Protein AF-A0A7K4C7D9-F1 (afdb_monomer_lite)

Radius of gyration: 33.06 Å; chains: 1; bounding box: 90×45×101 Å

pLDDT: mean 80.86, std 20.03, range [36.97, 98.56]

Sequence (197 aa):
MKTKKEDLNKNLDINSEKRKEKTKENKEENTEEKTEEKSISKNKLKFKEKSKIGKSNRAKGQKFEAQVRKNLEDLGWIVDKWTNTVDYEKNKLVPAKRKYNPFLKVLSIGTGFPDFICFRKKSLDNYEIIGLEVKANGYLDPIERGMCFWLLENKIFSRILIARKNKKDSNSNSKQNSFNSNLKIEYIDFLEKYKKE

Structure (mmCIF, N/CA/C/O backbone):
data_AF-A0A7K4C7D9-F1
#
_entry.id   AF-A0A7K4C7D9-F1
#
loop_
_atom_site.group_PDB
_atom_site.id
_atom_site.type_symbol
_atom_site.label_atom_id
_atom_site.label_alt_id
_atom_site.label_comp_id
_atom_site.label_asym_id
_atom_site.label_entity_id
_atom_site.label_seq_id
_atom_site.pdbx_PDB_ins_code
_atom_site.Cartn_x
_atom_site.Cartn_y
_atom_site.Cartn_z
_atom_site.occupancy
_atom_site.B_iso_or_equiv
_atom_site.auth_seq_id
_atom_site.auth_comp_id
_atom_site.auth_asym_id
_atom_site.auth_atom_id
_atom_site.pdbx_PDB_model_num
ATOM 1 N N . MET A 1 1 ? 69.720 13.748 -78.037 1.00 47.28 1 MET A N 1
ATOM 2 C CA . MET A 1 1 ? 69.627 12.607 -77.098 1.00 47.28 1 MET A CA 1
ATOM 3 C C . MET A 1 1 ? 69.386 13.143 -75.689 1.00 47.28 1 MET A C 1
ATOM 5 O O . MET A 1 1 ? 70.338 13.402 -74.969 1.00 47.28 1 MET A O 1
ATOM 9 N N . LYS A 1 2 ? 68.121 13.403 -75.333 1.00 47.41 2 LYS A N 1
ATOM 10 C CA . LYS A 1 2 ? 67.710 13.784 -73.972 1.00 47.41 2 LYS A CA 1
ATOM 11 C C . LYS A 1 2 ? 67.267 12.522 -73.230 1.00 47.41 2 LYS A C 1
ATOM 13 O O . LYS A 1 2 ? 66.711 11.602 -73.818 1.00 47.41 2 LYS A O 1
ATOM 18 N N . THR A 1 3 ? 67.687 12.450 -71.983 1.00 46.03 3 THR A N 1
ATOM 19 C CA . THR A 1 3 ? 67.958 11.254 -71.190 1.00 46.03 3 THR A CA 1
ATOM 20 C C . THR A 1 3 ? 66.711 10.599 -70.595 1.00 46.03 3 THR A C 1
ATOM 22 O O . THR A 1 3 ? 65.952 11.255 -69.893 1.00 46.03 3 THR A O 1
ATOM 25 N N . LYS A 1 4 ? 66.613 9.265 -70.729 1.00 53.44 4 LYS A N 1
ATOM 26 C CA . LYS A 1 4 ? 65.698 8.319 -70.041 1.00 53.44 4 LYS A CA 1
ATOM 27 C C . LYS A 1 4 ? 65.739 8.353 -68.488 1.00 53.44 4 LYS A C 1
ATOM 29 O O . LYS A 1 4 ? 65.271 7.424 -67.841 1.00 53.44 4 LYS A O 1
ATOM 34 N N . LYS A 1 5 ? 66.346 9.374 -67.873 1.00 52.78 5 LYS A N 1
ATOM 35 C CA . LYS A 1 5 ? 66.499 9.516 -66.414 1.00 52.78 5 LYS A CA 1
ATOM 36 C C . LYS A 1 5 ? 65.376 10.328 -65.756 1.00 52.78 5 LYS A C 1
ATOM 38 O O . LYS A 1 5 ? 65.174 10.172 -64.559 1.00 52.78 5 LYS A O 1
ATOM 43 N N . GLU A 1 6 ? 64.634 11.144 -66.504 1.00 50.97 6 GLU A N 1
ATOM 44 C CA . GLU A 1 6 ? 63.550 11.966 -65.931 1.00 50.97 6 GLU A CA 1
ATOM 45 C C . GLU A 1 6 ? 62.249 11.171 -65.706 1.00 50.97 6 GLU A C 1
ATOM 47 O O . GLU A 1 6 ? 61.522 11.443 -64.752 1.00 50.97 6 GLU A O 1
ATOM 52 N N . ASP A 1 7 ? 62.006 10.114 -66.487 1.00 50.50 7 ASP A N 1
ATOM 53 C CA . ASP A 1 7 ? 60.783 9.301 -66.380 1.00 50.50 7 ASP A CA 1
ATOM 54 C C . ASP A 1 7 ? 60.813 8.270 -65.237 1.00 50.50 7 ASP A C 1
ATOM 56 O O . ASP A 1 7 ? 59.763 7.823 -64.772 1.00 50.50 7 ASP A O 1
ATOM 60 N N . LEU A 1 8 ? 62.001 7.906 -64.731 1.00 49.44 8 LEU A N 1
ATOM 61 C CA . LEU A 1 8 ? 62.117 6.988 -63.590 1.00 49.44 8 LEU A CA 1
ATOM 62 C C . LEU A 1 8 ? 61.787 7.662 -62.248 1.00 49.44 8 LEU A C 1
ATOM 64 O O . LEU A 1 8 ? 61.220 7.012 -61.372 1.00 49.44 8 LEU A O 1
ATOM 68 N N . ASN A 1 9 ? 62.087 8.956 -62.090 1.00 50.41 9 ASN A N 1
ATOM 69 C CA . ASN A 1 9 ? 61.864 9.660 -60.821 1.00 50.41 9 ASN A CA 1
ATOM 70 C C . ASN A 1 9 ? 60.382 9.989 -60.572 1.00 50.41 9 ASN A C 1
ATOM 72 O O . ASN A 1 9 ? 59.934 9.908 -59.435 1.00 50.41 9 ASN A O 1
ATOM 76 N N . LYS A 1 10 ? 59.580 10.246 -61.616 1.00 52.31 10 LYS A N 1
ATOM 77 C CA . LYS A 1 10 ? 58.131 10.492 -61.453 1.00 52.31 10 LYS A CA 1
ATOM 78 C C . LYS A 1 10 ? 57.330 9.245 -61.056 1.00 52.31 10 LYS A C 1
ATOM 80 O O . LYS A 1 10 ? 56.3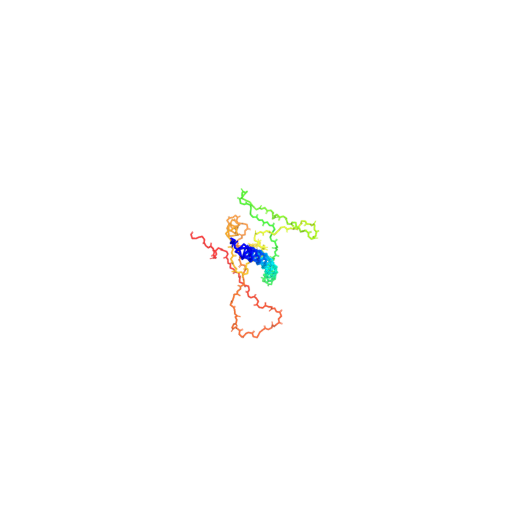16 9.362 -60.376 1.00 52.31 10 LYS A O 1
ATOM 85 N N . ASN A 1 11 ? 57.775 8.049 -61.446 1.00 48.94 11 ASN A N 1
ATOM 86 C CA . ASN A 1 11 ? 57.081 6.795 -61.117 1.00 48.94 11 ASN A CA 1
ATOM 87 C C . ASN A 1 11 ? 57.352 6.292 -59.686 1.00 48.94 11 ASN A C 1
ATOM 89 O O . ASN A 1 11 ? 56.552 5.527 -59.141 1.00 48.94 11 ASN A O 1
ATOM 93 N N . LEU A 1 12 ? 58.455 6.718 -59.064 1.00 49.97 12 LEU A N 1
ATOM 94 C CA . LEU A 1 12 ? 58.773 6.400 -57.668 1.00 49.97 12 LEU A CA 1
ATOM 95 C C . LEU A 1 12 ? 57.926 7.222 -56.680 1.00 49.97 12 LEU A C 1
ATOM 97 O O . LEU A 1 12 ? 57.476 6.669 -55.674 1.00 49.97 12 LEU A O 1
ATOM 101 N N . ASP A 1 13 ? 57.621 8.482 -57.001 1.00 51.69 13 ASP A N 1
ATOM 102 C CA . ASP A 1 13 ? 56.821 9.357 -56.133 1.00 51.69 13 ASP A CA 1
ATOM 103 C C . ASP A 1 13 ? 55.341 8.937 -56.060 1.00 51.69 13 ASP A C 1
ATOM 105 O O . ASP A 1 13 ? 54.791 8.810 -54.962 1.00 51.69 13 ASP A O 1
ATOM 109 N N . ILE A 1 14 ? 54.724 8.574 -57.192 1.00 52.03 14 ILE A N 1
ATOM 110 C CA . ILE A 1 14 ? 53.295 8.192 -57.276 1.00 52.03 14 ILE A CA 1
ATOM 111 C C . ILE A 1 14 ? 52.983 6.901 -56.489 1.00 52.03 14 ILE A C 1
ATOM 113 O O . ILE A 1 14 ? 51.896 6.736 -55.929 1.00 52.03 14 ILE A O 1
ATOM 117 N N . ASN A 1 15 ? 53.939 5.970 -56.403 1.00 51.81 15 ASN A N 1
ATOM 118 C CA . ASN A 1 15 ? 53.773 4.723 -55.645 1.00 51.81 15 ASN A CA 1
ATOM 119 C C . ASN A 1 15 ? 53.950 4.910 -54.126 1.00 51.81 15 ASN A C 1
ATOM 121 O O . ASN A 1 15 ? 53.487 4.074 -53.342 1.00 51.81 15 ASN A O 1
ATOM 125 N N . SER A 1 16 ? 54.601 5.995 -53.697 1.00 54.09 16 SER A N 1
ATOM 126 C CA . SER A 1 16 ? 54.801 6.318 -52.282 1.00 54.09 16 SER A CA 1
ATOM 127 C C . SER A 1 16 ? 53.575 7.000 -51.658 1.00 54.09 16 SER A C 1
ATOM 129 O O . SER A 1 16 ? 53.245 6.723 -50.502 1.00 54.09 16 SER A O 1
ATOM 131 N N . GLU A 1 17 ? 52.844 7.810 -52.432 1.00 54.34 17 GLU A N 1
ATOM 132 C CA . GLU A 1 17 ? 51.603 8.470 -52.001 1.00 54.34 17 GLU A CA 1
ATOM 133 C C . GLU A 1 17 ? 50.430 7.485 -51.913 1.00 54.34 17 GLU A C 1
ATOM 135 O O . GLU A 1 17 ? 49.789 7.395 -50.864 1.00 54.34 17 GLU A O 1
ATOM 140 N N . LYS A 1 18 ? 50.250 6.611 -52.917 1.00 53.03 18 LYS A N 1
ATOM 141 C CA . LYS A 1 18 ? 49.222 5.550 -52.878 1.00 53.03 18 LYS A CA 1
ATOM 142 C C . LYS A 1 18 ? 49.410 4.550 -51.733 1.00 53.03 18 LYS A C 1
ATOM 144 O O . LYS A 1 18 ? 48.437 3.977 -51.245 1.00 53.03 18 LYS A O 1
ATOM 149 N N . ARG A 1 19 ? 50.647 4.322 -51.272 1.00 50.88 19 ARG A N 1
ATOM 150 C CA . ARG A 1 19 ? 50.918 3.487 -50.084 1.00 50.88 19 ARG A CA 1
ATOM 151 C C . ARG A 1 19 ? 50.593 4.199 -48.768 1.00 50.88 19 ARG A C 1
ATOM 153 O O . ARG A 1 19 ? 50.223 3.513 -47.815 1.00 50.88 19 ARG A O 1
ATOM 160 N N . LYS A 1 20 ? 50.700 5.533 -48.708 1.00 53.53 20 LYS A N 1
ATOM 161 C CA . LYS A 1 20 ? 50.379 6.348 -47.521 1.00 53.53 20 LYS A CA 1
ATOM 162 C C . LYS A 1 20 ? 48.873 6.576 -47.343 1.00 53.53 20 LYS A C 1
ATOM 164 O O . LYS A 1 20 ? 48.413 6.590 -46.206 1.00 53.53 20 LYS A O 1
ATOM 169 N N . GLU A 1 21 ? 48.105 6.691 -48.426 1.00 52.69 21 GLU A N 1
ATOM 170 C CA . GLU A 1 21 ? 46.633 6.782 -48.357 1.00 52.69 21 GLU A CA 1
ATOM 171 C C . GLU A 1 21 ? 46.006 5.461 -47.895 1.00 52.69 21 GLU A C 1
ATOM 173 O O . GLU A 1 21 ? 45.248 5.436 -46.928 1.00 52.69 21 GLU A O 1
ATOM 178 N N . LYS A 1 22 ? 46.455 4.330 -48.454 1.00 49.59 22 LYS A N 1
ATOM 179 C CA . LYS A 1 22 ? 45.937 2.996 -48.100 1.00 49.59 22 LYS A CA 1
ATOM 180 C C . LYS A 1 22 ? 46.255 2.554 -46.661 1.00 49.59 22 LYS A C 1
ATOM 182 O O . LYS A 1 22 ? 45.618 1.643 -46.138 1.00 49.59 22 LYS A O 1
ATOM 187 N N . THR A 1 23 ? 47.248 3.168 -46.009 1.00 50.34 23 THR A N 1
ATOM 188 C CA . THR A 1 23 ? 47.552 2.945 -44.579 1.00 50.34 23 THR A CA 1
ATOM 189 C C . THR A 1 23 ? 46.832 3.911 -43.638 1.00 50.34 23 THR A C 1
ATOM 191 O O . THR A 1 23 ? 46.762 3.618 -42.443 1.00 50.34 23 THR A O 1
ATOM 194 N N . LYS A 1 24 ? 46.291 5.030 -44.141 1.00 52.22 24 LYS A N 1
ATOM 195 C CA . LYS A 1 24 ? 45.432 5.937 -43.365 1.00 52.22 24 LYS A CA 1
ATOM 196 C C . LYS A 1 24 ? 43.996 5.414 -43.287 1.00 52.22 24 LYS A C 1
ATOM 198 O O . L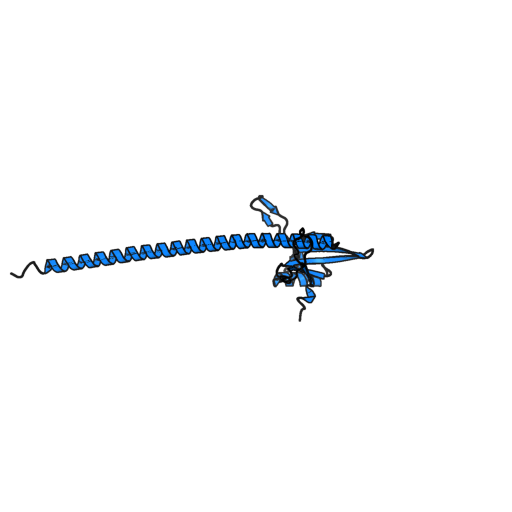YS A 1 24 ? 43.507 5.272 -42.173 1.00 52.22 24 LYS A O 1
ATOM 203 N N . GLU A 1 25 ? 43.407 4.989 -44.407 1.00 51.00 25 GLU A N 1
ATOM 204 C CA . GLU A 1 25 ? 42.047 4.406 -44.434 1.00 51.00 25 GLU A CA 1
ATOM 205 C C . GLU A 1 25 ? 41.935 3.152 -43.548 1.00 51.00 25 GLU A C 1
ATOM 207 O O . GLU A 1 25 ? 41.074 3.074 -42.680 1.00 51.00 25 GLU A O 1
ATOM 212 N N . ASN A 1 26 ? 42.898 2.224 -43.639 1.00 49.78 26 ASN A N 1
ATOM 213 C CA . ASN A 1 26 ? 42.922 1.017 -42.794 1.00 49.78 26 ASN A CA 1
ATOM 214 C C . ASN A 1 26 ? 43.150 1.296 -41.294 1.00 49.78 26 ASN A C 1
ATOM 216 O O . ASN A 1 26 ? 42.894 0.426 -40.456 1.00 49.78 26 ASN A O 1
ATOM 220 N N . LYS A 1 27 ? 43.695 2.469 -40.937 1.00 50.47 27 LYS A N 1
ATOM 221 C CA . LYS A 1 27 ? 43.844 2.892 -39.537 1.00 50.47 27 LYS A CA 1
ATOM 222 C C . LYS A 1 27 ? 42.562 3.535 -39.022 1.00 50.47 27 LYS A C 1
ATOM 224 O O . LYS A 1 27 ? 42.209 3.246 -37.881 1.00 50.47 27 LYS A O 1
ATOM 229 N N . GLU A 1 28 ? 41.894 4.352 -39.833 1.00 51.84 28 GLU A N 1
ATOM 230 C CA . GLU A 1 28 ? 40.630 5.020 -39.493 1.00 51.84 28 GLU A CA 1
ATOM 231 C C . GLU A 1 28 ? 39.479 4.010 -39.347 1.00 51.84 28 GLU A C 1
ATOM 233 O O . GLU A 1 28 ? 38.859 3.986 -38.284 1.00 51.84 28 GLU A O 1
ATOM 238 N N . GLU A 1 29 ? 39.314 3.053 -40.272 1.00 50.72 29 GLU A N 1
ATOM 239 C CA . GLU A 1 29 ? 38.313 1.970 -40.140 1.00 50.72 29 GLU A CA 1
ATOM 240 C C . GLU A 1 29 ? 38.531 1.120 -38.871 1.00 50.72 29 GLU A C 1
ATOM 242 O O . GLU A 1 29 ? 37.601 0.840 -38.116 1.00 50.72 29 GLU A O 1
ATOM 247 N N . ASN A 1 30 ? 39.788 0.794 -38.542 1.00 52.22 30 ASN A N 1
ATOM 248 C CA . ASN A 1 30 ? 40.125 0.059 -37.313 1.00 52.22 30 ASN A CA 1
ATOM 249 C C . ASN A 1 30 ? 39.935 0.875 -36.024 1.00 52.22 30 ASN A C 1
ATOM 251 O O . ASN A 1 30 ? 39.888 0.295 -34.931 1.00 52.22 30 ASN A O 1
ATOM 255 N N . THR A 1 31 ? 39.927 2.210 -36.106 1.00 51.94 31 THR A N 1
ATOM 256 C CA . THR A 1 31 ? 39.664 3.060 -34.937 1.00 51.94 31 THR A CA 1
ATOM 257 C C . THR A 1 31 ? 38.174 3.278 -34.729 1.00 51.94 31 THR A C 1
ATOM 259 O O . THR A 1 31 ? 37.766 3.280 -33.566 1.00 51.94 31 THR A O 1
ATOM 262 N N . GLU A 1 32 ? 37.385 3.366 -35.803 1.00 54.16 32 GLU A N 1
ATOM 263 C CA . GLU A 1 32 ? 35.923 3.496 -35.767 1.00 54.16 32 GLU A CA 1
ATOM 264 C C . GLU A 1 32 ? 35.212 2.207 -35.317 1.00 54.16 32 GLU A C 1
ATOM 266 O O . GLU A 1 32 ? 34.388 2.259 -34.399 1.00 54.16 32 GLU A O 1
ATOM 271 N N . GLU A 1 33 ? 35.610 1.026 -35.811 1.00 56.09 33 GLU A N 1
ATOM 272 C CA . GLU A 1 33 ? 35.066 -0.252 -35.308 1.00 56.09 33 GLU A CA 1
ATOM 273 C C . GLU A 1 33 ? 35.369 -0.450 -33.810 1.00 56.09 33 GLU A C 1
ATOM 275 O O . GLU A 1 33 ? 34.517 -0.873 -33.021 1.00 56.09 33 GLU A O 1
ATOM 280 N N . LYS A 1 34 ? 36.571 -0.065 -33.356 1.00 56.41 34 LYS A N 1
ATOM 281 C CA . LYS A 1 34 ? 36.956 -0.167 -31.936 1.00 56.41 34 LYS A CA 1
ATOM 282 C C . LYS A 1 34 ? 36.242 0.843 -31.040 1.00 56.41 34 LYS A C 1
ATOM 284 O O . LYS A 1 34 ? 36.092 0.571 -29.840 1.00 56.41 34 LYS A O 1
ATOM 289 N N . THR A 1 35 ? 35.847 2.012 -31.543 1.00 56.88 35 THR A N 1
ATOM 290 C CA . THR A 1 35 ? 35.046 2.979 -30.775 1.00 56.88 35 THR A CA 1
ATOM 291 C C . THR A 1 35 ? 33.580 2.562 -30.718 1.00 56.88 35 THR A C 1
ATOM 293 O O . THR A 1 35 ? 32.993 2.649 -29.630 1.00 56.88 35 THR A O 1
ATOM 296 N N . GLU A 1 36 ? 33.015 2.014 -31.795 1.00 58.75 36 GLU A N 1
ATOM 297 C CA . GLU A 1 36 ? 31.657 1.461 -31.800 1.00 58.75 36 GLU A CA 1
ATOM 298 C C . GLU A 1 36 ? 31.520 0.242 -30.881 1.00 58.75 36 GLU A C 1
ATOM 300 O O . GLU A 1 36 ? 30.663 0.255 -29.991 1.00 58.75 36 GLU A O 1
ATOM 305 N N . GLU A 1 37 ? 32.412 -0.748 -30.954 1.00 61.34 37 GLU A N 1
ATOM 306 C CA . GLU A 1 37 ? 32.371 -1.916 -30.061 1.00 61.34 37 GLU A CA 1
ATOM 307 C C . GLU A 1 37 ? 32.525 -1.534 -28.580 1.00 61.34 37 GLU A C 1
ATOM 309 O O . GLU A 1 37 ? 31.814 -2.047 -27.703 1.00 61.34 37 GLU A O 1
ATOM 314 N N . LYS A 1 38 ? 33.409 -0.575 -28.269 1.00 61.38 38 LYS A N 1
ATOM 315 C CA . LYS A 1 38 ? 33.553 -0.044 -26.903 1.00 61.38 38 LYS A CA 1
ATOM 316 C C . LYS A 1 38 ? 32.299 0.698 -26.447 1.00 61.38 38 LYS A C 1
ATOM 318 O O . LYS A 1 38 ? 31.958 0.621 -25.262 1.00 61.38 38 LYS A O 1
ATOM 323 N N . SER A 1 39 ? 31.610 1.406 -27.338 1.00 64.75 39 SER A N 1
ATOM 324 C CA . SER A 1 39 ? 30.366 2.115 -27.017 1.00 64.75 39 SER A CA 1
ATOM 325 C C . SER A 1 39 ? 29.201 1.145 -26.763 1.00 64.75 39 SER A C 1
ATOM 327 O O . SER A 1 39 ? 28.501 1.272 -25.751 1.00 64.75 39 SER A O 1
ATOM 329 N N . ILE A 1 40 ? 29.068 0.101 -27.587 1.00 69.00 40 ILE A N 1
ATOM 330 C CA . ILE A 1 40 ? 28.063 -0.963 -27.460 1.00 69.00 40 ILE A CA 1
ATOM 331 C C . ILE A 1 40 ? 28.305 -1.763 -26.174 1.00 69.00 40 ILE A C 1
ATOM 333 O O . ILE A 1 40 ? 27.376 -2.008 -25.397 1.00 69.00 40 ILE A O 1
ATOM 337 N N . SER A 1 41 ? 29.564 -2.099 -25.885 1.00 71.38 41 SER A N 1
ATOM 338 C CA . SER A 1 41 ? 29.967 -2.783 -24.652 1.00 71.38 41 SER A CA 1
ATOM 339 C C . SER A 1 41 ? 29.668 -1.947 -23.399 1.00 71.38 41 SER A C 1
ATOM 341 O O . SER A 1 41 ? 29.040 -2.442 -22.455 1.00 71.38 41 SER A O 1
ATOM 343 N N . LYS A 1 42 ? 30.000 -0.646 -23.407 1.00 66.31 42 LYS A N 1
ATOM 344 C CA . LYS A 1 42 ? 29.662 0.287 -22.314 1.00 66.31 42 LYS A CA 1
ATOM 345 C C . LYS A 1 42 ? 28.150 0.407 -22.106 1.00 66.31 42 LYS A C 1
ATOM 347 O O . LYS A 1 42 ? 27.692 0.396 -20.963 1.00 66.31 42 LYS A O 1
ATOM 352 N N . ASN A 1 43 ? 27.362 0.479 -23.177 1.00 71.50 43 ASN A N 1
ATOM 353 C CA . ASN A 1 43 ? 25.901 0.543 -23.083 1.00 71.50 43 ASN A CA 1
ATOM 354 C C . ASN A 1 43 ? 25.299 -0.755 -22.522 1.00 71.50 43 ASN A C 1
ATOM 356 O O . ASN A 1 43 ? 24.428 -0.709 -21.647 1.00 71.50 43 ASN A O 1
ATOM 360 N N . LYS A 1 44 ? 25.819 -1.917 -22.933 1.00 72.56 44 LYS A N 1
ATOM 361 C CA . LYS A 1 44 ? 25.410 -3.233 -22.413 1.00 72.56 44 LYS A CA 1
ATOM 362 C C . LYS A 1 44 ? 25.740 -3.395 -20.925 1.00 72.56 44 LYS A C 1
ATOM 364 O O . LYS A 1 44 ? 24.935 -3.952 -20.172 1.00 72.56 44 LYS A O 1
ATOM 369 N N . LEU A 1 45 ? 26.887 -2.877 -20.480 1.00 71.00 45 LEU A N 1
ATOM 370 C CA . LEU A 1 45 ? 27.279 -2.838 -19.066 1.00 71.00 45 LEU A CA 1
ATOM 371 C C . LEU A 1 45 ? 26.353 -1.928 -18.245 1.00 71.00 45 LEU A C 1
ATOM 373 O O . LEU A 1 45 ? 25.784 -2.390 -17.252 1.00 71.00 45 LEU A O 1
ATOM 377 N N . LYS A 1 46 ? 26.088 -0.698 -18.711 1.00 72.44 46 LYS A N 1
ATOM 378 C CA . LYS A 1 46 ? 25.141 0.230 -18.061 1.00 72.44 46 LYS A CA 1
ATOM 379 C C . LYS A 1 46 ? 23.738 -0.372 -17.921 1.00 72.44 46 LYS A C 1
ATOM 381 O O . LYS A 1 46 ? 23.085 -0.198 -16.892 1.00 72.44 46 LYS A O 1
ATOM 386 N N . PHE A 1 47 ? 23.259 -1.103 -18.930 1.00 76.19 47 PHE A N 1
ATOM 387 C CA . PHE A 1 47 ? 21.953 -1.769 -18.869 1.00 76.19 47 PHE A CA 1
ATOM 388 C C . PHE A 1 47 ? 21.920 -2.886 -17.814 1.00 76.19 47 PHE A C 1
ATOM 390 O O . PHE A 1 47 ? 20.971 -2.981 -17.026 1.00 76.19 47 PHE A O 1
ATOM 397 N N . LYS A 1 48 ? 22.978 -3.706 -17.742 1.00 78.81 48 LYS A N 1
ATOM 398 C CA . LYS A 1 48 ? 23.119 -4.745 -16.708 1.00 78.81 48 LYS A CA 1
ATOM 399 C C . LYS A 1 48 ? 23.141 -4.144 -15.299 1.00 78.81 48 LYS A C 1
ATOM 401 O O . LYS A 1 48 ? 22.497 -4.694 -14.406 1.00 78.81 48 LYS A O 1
ATOM 406 N N . GLU A 1 49 ? 23.823 -3.021 -15.097 1.00 84.94 49 GLU A N 1
ATOM 407 C CA . GLU A 1 49 ? 23.850 -2.311 -13.811 1.00 84.94 49 GLU A CA 1
ATOM 408 C C . GLU A 1 49 ? 22.474 -1.767 -13.417 1.00 84.94 49 GLU A C 1
ATOM 410 O O . GLU A 1 49 ? 21.997 -2.058 -12.318 1.00 84.94 49 GLU A O 1
ATOM 415 N N . LYS A 1 50 ? 21.775 -1.074 -14.327 1.00 85.81 50 LYS A N 1
ATOM 416 C CA . LYS A 1 50 ? 20.403 -0.587 -14.084 1.00 85.81 50 LYS A CA 1
ATOM 417 C C . LYS A 1 50 ? 19.442 -1.727 -13.735 1.00 85.81 50 LYS A C 1
ATOM 419 O O . LYS A 1 50 ? 18.633 -1.593 -12.819 1.00 85.81 50 LYS A O 1
ATOM 424 N N . SER A 1 51 ? 19.566 -2.873 -14.409 1.00 86.50 51 SER A N 1
ATOM 425 C CA . SER A 1 51 ? 18.776 -4.072 -14.105 1.00 86.50 51 SER A CA 1
ATOM 426 C C . SER A 1 51 ? 19.051 -4.607 -12.692 1.00 86.50 51 SER A C 1
ATOM 428 O O . SER A 1 51 ? 18.110 -4.887 -11.944 1.00 86.50 51 SER A O 1
ATOM 430 N N . LYS A 1 52 ? 20.325 -4.686 -12.277 1.00 91.12 52 LYS A N 1
ATOM 431 C CA . LYS A 1 52 ? 20.707 -5.075 -10.905 1.00 91.12 52 LYS A CA 1
ATOM 432 C C . LYS A 1 52 ? 20.143 -4.104 -9.864 1.00 91.12 52 LYS A C 1
ATOM 434 O O . LYS A 1 52 ? 19.573 -4.550 -8.867 1.00 91.12 52 LYS A O 1
ATOM 439 N N . ILE A 1 53 ? 20.238 -2.798 -10.118 1.00 90.56 53 ILE A N 1
ATOM 440 C CA . ILE A 1 53 ? 19.684 -1.752 -9.246 1.00 90.56 53 ILE A CA 1
ATOM 441 C C . ILE A 1 53 ? 18.165 -1.911 -9.122 1.00 90.56 53 ILE A C 1
ATOM 443 O O . ILE A 1 53 ? 17.644 -1.926 -8.009 1.00 90.56 53 ILE A O 1
ATOM 447 N N . GLY A 1 54 ? 17.456 -2.116 -10.236 1.00 89.00 54 GLY A N 1
ATOM 448 C CA . GLY A 1 54 ? 16.009 -2.338 -10.241 1.00 89.00 54 GLY A CA 1
ATOM 449 C C . GLY A 1 54 ? 15.589 -3.573 -9.437 1.00 89.00 54 GLY A C 1
ATOM 450 O O . GLY A 1 54 ? 14.658 -3.495 -8.634 1.00 89.00 54 GLY A O 1
ATOM 451 N N . LYS A 1 55 ? 16.307 -4.696 -9.585 1.00 91.19 55 LYS A N 1
ATOM 452 C CA . LYS A 1 55 ? 16.076 -5.915 -8.786 1.00 91.19 55 LYS A CA 1
ATOM 453 C C . LYS A 1 55 ? 16.284 -5.660 -7.293 1.00 91.19 55 LYS A C 1
ATOM 455 O O . LYS A 1 55 ? 15.428 -6.019 -6.488 1.00 91.19 55 LYS A O 1
ATOM 460 N N . SER A 1 56 ? 17.385 -4.999 -6.937 1.00 92.88 56 SER A N 1
ATOM 461 C CA . SER A 1 56 ? 17.688 -4.614 -5.555 1.00 92.88 56 SER A CA 1
ATOM 462 C C . SER A 1 56 ? 16.607 -3.698 -4.973 1.00 92.88 56 SER A C 1
ATOM 464 O O . SER A 1 56 ? 16.120 -3.943 -3.871 1.00 92.88 56 SER A O 1
ATOM 466 N N . ASN A 1 57 ? 16.175 -2.677 -5.714 1.00 91.31 57 ASN A N 1
ATOM 467 C CA . ASN A 1 57 ? 15.147 -1.741 -5.259 1.00 91.31 57 ASN A CA 1
ATOM 468 C C . ASN A 1 57 ? 13.796 -2.427 -5.064 1.00 91.31 57 ASN A C 1
ATOM 470 O O . ASN A 1 57 ? 13.147 -2.192 -4.048 1.00 91.31 57 ASN A O 1
ATOM 474 N N . ARG A 1 58 ? 13.406 -3.328 -5.974 1.00 90.81 58 ARG A N 1
ATOM 475 C CA . ARG A 1 58 ? 12.187 -4.132 -5.820 1.00 90.81 58 ARG A CA 1
ATOM 476 C C . ARG A 1 58 ? 12.247 -5.008 -4.572 1.00 90.81 58 ARG A C 1
ATOM 478 O O . ARG A 1 58 ? 11.306 -4.996 -3.790 1.00 90.81 58 ARG A O 1
ATOM 485 N N . ALA A 1 59 ? 13.363 -5.702 -4.349 1.00 93.19 59 ALA A N 1
ATOM 486 C CA . ALA A 1 59 ? 13.548 -6.523 -3.153 1.00 93.19 59 ALA A CA 1
ATOM 487 C C . ALA A 1 59 ? 13.504 -5.680 -1.865 1.00 93.19 59 ALA A C 1
ATOM 489 O O . ALA A 1 59 ? 12.892 -6.081 -0.880 1.00 93.19 59 ALA A O 1
ATOM 490 N N . LYS A 1 60 ? 14.113 -4.486 -1.866 1.00 92.31 60 LYS A N 1
ATOM 491 C CA . LYS A 1 60 ? 14.037 -3.537 -0.741 1.00 92.31 60 LYS A CA 1
ATOM 492 C C . LYS A 1 60 ? 12.614 -3.020 -0.511 1.00 92.31 60 LYS A C 1
ATOM 494 O O . LYS A 1 60 ? 12.237 -2.845 0.643 1.00 92.31 60 LYS A O 1
ATOM 499 N N . GLY A 1 61 ? 11.857 -2.776 -1.582 1.00 92.94 61 GLY A N 1
ATOM 500 C CA . GLY A 1 61 ? 10.448 -2.386 -1.530 1.00 92.94 61 GLY A CA 1
ATOM 501 C C . GLY A 1 61 ? 9.591 -3.474 -0.890 1.00 92.94 61 GLY A C 1
ATOM 502 O O . GLY A 1 61 ? 8.964 -3.217 0.126 1.00 92.94 61 GLY A O 1
ATOM 503 N N . GLN A 1 62 ? 9.688 -4.709 -1.390 1.00 94.19 62 GLN A N 1
ATOM 504 C CA . GLN A 1 62 ? 8.973 -5.869 -0.838 1.00 94.19 62 GLN A CA 1
ATOM 505 C C . GLN A 1 62 ? 9.310 -6.121 0.636 1.00 94.19 62 GLN A C 1
ATOM 507 O O . GLN A 1 62 ? 8.427 -6.388 1.444 1.00 94.19 62 GLN A O 1
ATOM 512 N N . LYS A 1 63 ? 10.590 -5.998 1.016 1.00 95.06 63 LYS A N 1
ATOM 513 C CA . LYS A 1 63 ? 11.000 -6.102 2.424 1.00 95.06 63 LYS A CA 1
ATOM 514 C C . LYS A 1 63 ? 10.372 -5.009 3.285 1.00 95.06 63 LYS A C 1
ATOM 516 O O . LYS A 1 63 ? 9.959 -5.289 4.402 1.00 95.06 63 LYS A O 1
ATOM 521 N N . PHE A 1 64 ? 10.320 -3.776 2.785 1.00 95.06 64 PHE A N 1
ATOM 522 C CA . PHE A 1 64 ? 9.717 -2.666 3.515 1.00 95.06 64 PHE A CA 1
ATOM 523 C C . PHE A 1 64 ? 8.202 -2.844 3.666 1.00 95.06 64 PHE A C 1
ATOM 525 O O . PHE A 1 64 ? 7.684 -2.674 4.760 1.00 95.06 64 PHE A O 1
ATOM 532 N N . GLU A 1 65 ? 7.517 -3.269 2.608 1.00 95.94 65 GLU A N 1
ATOM 533 C CA . GLU A 1 65 ? 6.096 -3.626 2.635 1.00 95.94 65 GLU A CA 1
ATOM 534 C C . GLU A 1 65 ? 5.798 -4.711 3.685 1.00 95.94 65 GLU A C 1
ATOM 536 O O . GLU A 1 65 ? 4.900 -4.542 4.507 1.00 95.94 65 GLU A O 1
ATOM 541 N N . ALA A 1 66 ? 6.610 -5.773 3.740 1.00 95.88 66 ALA A N 1
ATOM 542 C CA . ALA A 1 66 ? 6.480 -6.815 4.760 1.00 95.88 66 ALA A CA 1
ATOM 543 C C . ALA A 1 66 ? 6.709 -6.287 6.191 1.00 95.88 66 ALA A C 1
ATOM 545 O O . ALA A 1 66 ? 6.016 -6.699 7.119 1.00 95.88 66 ALA A O 1
ATOM 546 N N . GLN A 1 67 ? 7.657 -5.361 6.379 1.00 95.38 67 GLN A N 1
ATOM 547 C CA . GLN A 1 67 ? 7.894 -4.712 7.674 1.00 95.38 67 GLN A CA 1
ATOM 548 C C . GLN A 1 67 ? 6.714 -3.836 8.106 1.00 95.38 67 GLN A C 1
ATOM 550 O O . GLN A 1 67 ? 6.348 -3.860 9.278 1.00 95.38 67 GLN A O 1
ATOM 555 N N . VAL A 1 68 ? 6.118 -3.087 7.175 1.00 96.56 68 VAL A N 1
ATOM 556 C CA . VAL A 1 68 ? 4.927 -2.265 7.434 1.00 96.56 68 VAL A CA 1
ATOM 557 C C . VAL A 1 68 ? 3.746 -3.137 7.841 1.00 96.56 68 VAL A C 1
ATOM 559 O O . VAL A 1 68 ? 3.105 -2.842 8.847 1.00 96.56 68 VAL A O 1
ATOM 562 N N . ARG A 1 69 ? 3.508 -4.240 7.121 1.00 97.44 69 ARG A N 1
ATOM 563 C CA . ARG A 1 69 ? 2.464 -5.209 7.473 1.00 97.44 69 ARG A CA 1
ATOM 564 C C . ARG A 1 69 ? 2.636 -5.718 8.901 1.00 97.44 69 ARG A C 1
ATOM 566 O O . ARG A 1 69 ? 1.731 -5.545 9.708 1.00 97.44 69 ARG A O 1
ATOM 573 N N . LYS A 1 70 ? 3.821 -6.256 9.212 1.00 96.62 70 LYS A N 1
ATOM 574 C CA . LYS A 1 70 ? 4.134 -6.766 10.551 1.00 96.62 70 LYS A CA 1
ATOM 575 C C . LYS A 1 70 ? 3.917 -5.693 11.620 1.00 96.62 70 LYS A C 1
ATOM 577 O O . LYS A 1 70 ? 3.301 -5.960 12.638 1.00 96.62 70 LYS A O 1
ATOM 582 N N . ASN A 1 71 ? 4.381 -4.466 11.376 1.00 95.81 71 ASN A N 1
ATOM 583 C CA . ASN A 1 71 ? 4.223 -3.377 12.335 1.00 95.81 71 ASN A CA 1
ATOM 584 C C . ASN A 1 71 ? 2.753 -3.010 12.592 1.00 95.81 71 ASN A C 1
ATOM 586 O O . ASN A 1 71 ? 2.402 -2.725 13.730 1.00 95.81 71 ASN A O 1
ATOM 590 N N . LEU A 1 72 ? 1.898 -3.006 11.568 1.00 96.12 72 LEU A N 1
ATOM 591 C CA . LEU A 1 72 ? 0.466 -2.754 11.747 1.00 96.12 72 LEU A CA 1
ATOM 592 C C . LEU A 1 72 ? -0.244 -3.902 12.467 1.00 96.12 72 LEU A C 1
ATOM 594 O O . LEU A 1 72 ? -1.078 -3.640 13.333 1.00 96.12 72 LEU A O 1
ATOM 598 N N . GLU A 1 73 ? 0.109 -5.145 12.145 1.00 96.88 73 GLU A N 1
ATOM 599 C CA . GLU A 1 73 ? -0.383 -6.335 12.847 1.00 96.88 73 GLU A CA 1
ATOM 600 C C . GLU A 1 73 ? 0.008 -6.294 14.335 1.00 96.88 73 GLU A C 1
ATOM 602 O O . GLU A 1 73 ? -0.853 -6.474 15.197 1.00 96.88 73 GLU A O 1
ATOM 607 N N . ASP A 1 74 ? 1.255 -5.921 14.652 1.00 95.62 74 ASP A N 1
ATOM 608 C CA . ASP A 1 74 ? 1.733 -5.701 16.028 1.00 95.62 74 ASP A CA 1
ATOM 609 C C . ASP A 1 74 ? 0.958 -4.568 16.745 1.00 95.62 74 ASP A C 1
ATOM 611 O O . ASP A 1 74 ? 0.799 -4.589 17.965 1.00 95.62 74 ASP A O 1
ATOM 615 N N . LEU A 1 75 ? 0.440 -3.580 16.000 1.00 94.69 75 LEU A N 1
ATOM 616 C CA . LEU A 1 75 ? -0.420 -2.496 16.503 1.00 94.69 75 LEU A CA 1
ATOM 617 C C . LEU A 1 75 ? -1.909 -2.891 16.610 1.00 94.69 75 LEU A C 1
ATOM 619 O O . LEU A 1 75 ? -2.751 -2.039 16.913 1.00 94.69 75 LEU A O 1
ATOM 623 N N . GLY A 1 76 ? -2.247 -4.158 16.358 1.00 95.38 76 GLY A N 1
ATOM 624 C CA . GLY A 1 76 ? -3.604 -4.696 16.480 1.00 95.38 76 GLY A CA 1
ATOM 625 C C . GLY A 1 76 ? -4.500 -4.460 15.263 1.00 95.38 76 GLY A C 1
ATOM 626 O O . GLY A 1 76 ? -5.723 -4.576 15.371 1.00 95.38 76 GLY A O 1
ATOM 627 N N . TRP A 1 77 ? -3.928 -4.107 14.111 1.00 97.94 77 TRP A N 1
ATOM 628 C CA . TRP A 1 77 ? -4.671 -4.053 12.854 1.00 97.94 77 TRP A CA 1
ATOM 629 C C . TRP A 1 77 ? -4.727 -5.424 12.190 1.00 97.94 77 TRP A C 1
ATOM 631 O O . TRP A 1 77 ? -3.746 -6.160 12.166 1.00 97.94 77 TRP A O 1
ATOM 641 N N . ILE A 1 78 ? -5.858 -5.731 11.563 1.00 98.19 78 ILE A N 1
ATOM 642 C CA . ILE A 1 78 ? -5.944 -6.817 10.590 1.00 98.19 78 ILE A CA 1
ATOM 643 C C . ILE A 1 78 ? -5.584 -6.221 9.232 1.00 98.19 78 ILE A C 1
ATOM 645 O O . ILE A 1 78 ? -6.162 -5.210 8.827 1.00 98.19 78 ILE A O 1
ATOM 649 N N . VAL A 1 79 ? -4.613 -6.823 8.546 1.00 98.31 79 VAL A N 1
ATOM 650 C CA . VAL A 1 79 ? -4.040 -6.290 7.305 1.00 98.31 79 VAL A CA 1
ATOM 651 C C . VAL A 1 79 ? -4.158 -7.320 6.191 1.00 98.31 79 VAL A C 1
ATOM 653 O O . VAL A 1 79 ? -3.688 -8.452 6.331 1.00 98.31 79 VAL A O 1
ATOM 656 N N . ASP A 1 80 ? -4.715 -6.913 5.052 1.00 97.50 80 ASP A N 1
ATOM 657 C CA . ASP A 1 80 ? -4.764 -7.743 3.848 1.00 97.50 80 ASP A CA 1
ATOM 658 C C . ASP A 1 80 ? -4.349 -6.978 2.586 1.00 97.50 80 ASP A C 1
ATOM 660 O O . ASP A 1 80 ? -4.428 -5.748 2.525 1.00 97.50 80 ASP A O 1
ATOM 664 N N . LYS A 1 81 ? -3.871 -7.701 1.565 1.00 96.12 81 LYS A N 1
ATOM 665 C CA . LYS A 1 81 ? -3.541 -7.105 0.264 1.00 96.12 81 LYS A CA 1
ATOM 666 C C . LYS A 1 81 ? -4.828 -6.712 -0.438 1.00 96.12 81 LYS A C 1
ATOM 668 O O . LYS A 1 81 ? -5.689 -7.543 -0.711 1.00 96.12 81 LYS A O 1
ATOM 673 N N . TRP A 1 82 ? -4.919 -5.447 -0.814 1.00 96.75 82 TRP A N 1
ATOM 674 C CA . TRP A 1 82 ? -6.041 -4.986 -1.607 1.00 96.75 82 TRP A CA 1
ATOM 675 C C . TRP A 1 82 ? -5.848 -5.386 -3.074 1.00 96.75 82 TRP A C 1
ATOM 677 O O . TRP A 1 82 ? -4.778 -5.212 -3.663 1.00 96.75 82 TRP A O 1
ATOM 687 N N . THR A 1 83 ? -6.884 -5.977 -3.665 1.00 96.25 83 THR A N 1
ATOM 688 C CA . THR A 1 83 ? -6.827 -6.585 -5.007 1.00 96.25 83 THR A CA 1
ATOM 689 C C . THR A 1 83 ? -7.721 -5.877 -6.021 1.00 96.25 83 THR A C 1
ATOM 691 O O . THR A 1 83 ? -7.908 -6.369 -7.134 1.00 96.25 83 THR A O 1
ATOM 694 N N . ASN A 1 84 ? -8.215 -4.683 -5.682 1.00 96.81 84 ASN A N 1
ATOM 695 C CA . ASN A 1 84 ? -9.038 -3.859 -6.560 1.00 96.81 84 ASN A CA 1
ATOM 696 C C . ASN A 1 84 ? -8.316 -2.553 -6.926 1.00 96.81 84 ASN A C 1
ATOM 698 O O . ASN A 1 84 ? -7.395 -2.117 -6.244 1.00 96.81 84 ASN A O 1
ATOM 702 N N . THR A 1 85 ? -8.723 -1.915 -8.016 1.00 96.31 85 THR A N 1
ATOM 703 C CA . THR A 1 85 ? -8.181 -0.640 -8.502 1.00 96.31 85 THR A CA 1
ATOM 704 C C . THR A 1 85 ? -9.305 0.238 -9.051 1.00 96.31 85 THR A C 1
ATOM 706 O O . THR A 1 85 ? -10.435 -0.227 -9.214 1.00 96.31 85 THR A O 1
ATOM 709 N N . VAL A 1 86 ? -9.010 1.507 -9.318 1.00 96.44 86 VAL A N 1
ATOM 710 C CA . VAL A 1 86 ? -9.975 2.471 -9.855 1.00 96.44 86 VAL A CA 1
ATOM 711 C C . VAL A 1 86 ? -9.891 2.475 -11.380 1.00 96.44 86 VAL A C 1
ATOM 713 O O . VAL A 1 86 ? -8.822 2.675 -11.954 1.00 96.44 86 VAL A O 1
ATOM 716 N N . ASP A 1 87 ? -11.026 2.263 -12.039 1.00 95.50 87 ASP A N 1
ATOM 717 C CA . ASP A 1 87 ? -11.196 2.492 -13.472 1.00 95.50 87 ASP A CA 1
ATOM 718 C C . ASP A 1 87 ? -11.804 3.888 -13.662 1.00 95.50 87 ASP A C 1
ATOM 720 O O . ASP A 1 87 ? -12.990 4.090 -13.392 1.00 95.50 87 ASP A O 1
ATOM 724 N N . TYR A 1 88 ? -10.982 4.856 -14.082 1.00 91.75 88 TYR A N 1
ATOM 725 C CA . TYR A 1 88 ? -11.413 6.244 -14.281 1.00 91.75 88 TYR A CA 1
ATOM 726 C C . TYR A 1 88 ? -12.383 6.412 -15.451 1.00 91.75 88 TYR A C 1
ATOM 728 O O . TYR A 1 88 ? -13.239 7.288 -15.396 1.00 91.75 88 TYR A O 1
ATOM 736 N N . GLU A 1 89 ? -12.288 5.574 -16.486 1.00 92.94 89 GLU A N 1
ATOM 737 C CA . GLU A 1 89 ? -13.188 5.652 -17.642 1.00 92.94 89 GLU A CA 1
ATOM 738 C C . GLU A 1 89 ? -14.599 5.216 -17.249 1.00 92.94 89 GLU A C 1
ATOM 740 O O . GLU A 1 89 ? -15.592 5.810 -17.662 1.00 92.94 89 GLU A O 1
ATOM 745 N N . LYS A 1 90 ? -14.687 4.177 -16.413 1.00 94.38 90 LYS A N 1
ATOM 746 C CA . LYS A 1 90 ? -15.965 3.621 -15.941 1.00 94.38 90 LYS A CA 1
ATOM 747 C C . LYS A 1 90 ? -16.413 4.182 -14.598 1.00 94.38 90 LYS A C 1
ATOM 749 O O . LYS A 1 90 ? -17.450 3.749 -14.098 1.00 94.38 90 LYS A O 1
ATOM 754 N N . ASN A 1 91 ? -15.623 5.081 -14.015 1.00 94.88 91 ASN A N 1
ATOM 755 C CA . ASN A 1 91 ? -15.836 5.692 -12.709 1.00 94.88 91 ASN A CA 1
ATOM 756 C C . ASN A 1 91 ? -16.229 4.669 -11.625 1.00 94.88 91 ASN A C 1
ATOM 758 O O . ASN A 1 91 ? -17.227 4.839 -10.924 1.00 94.88 91 ASN A O 1
ATOM 762 N N . LYS A 1 92 ? -15.493 3.555 -11.530 1.00 96.56 92 LYS A N 1
ATOM 763 C CA . LYS A 1 92 ? -15.821 2.476 -10.586 1.00 96.56 92 LYS A CA 1
ATOM 764 C C . LYS A 1 92 ? -14.603 1.700 -10.113 1.00 96.56 92 LYS A C 1
ATOM 766 O O . LYS A 1 92 ? -13.561 1.666 -10.764 1.00 96.56 92 LYS A O 1
ATOM 771 N N . LEU A 1 93 ? -14.785 0.993 -9.003 1.00 96.81 93 LEU A N 1
ATOM 772 C CA . LEU A 1 93 ? -13.820 0.029 -8.504 1.00 96.81 93 LEU A CA 1
ATOM 773 C C . LEU A 1 93 ? -13.900 -1.267 -9.330 1.00 96.81 93 LEU A C 1
ATOM 775 O O . LEU A 1 93 ? -14.977 -1.838 -9.510 1.00 96.81 93 LEU A O 1
ATOM 779 N N . VAL A 1 94 ? -12.761 -1.742 -9.828 1.00 96.19 94 VAL A N 1
ATOM 780 C CA . VAL A 1 94 ? -12.649 -2.984 -10.606 1.00 96.19 94 VAL A CA 1
ATOM 781 C C . VAL A 1 94 ? -11.569 -3.894 -10.023 1.00 96.19 94 VAL A C 1
ATOM 783 O O . VAL A 1 94 ? -10.611 -3.400 -9.428 1.00 96.19 94 VAL A O 1
ATOM 786 N N . PRO A 1 95 ? -11.662 -5.223 -10.197 1.00 96.25 95 PRO A N 1
ATOM 787 C CA . PRO A 1 95 ? -10.569 -6.120 -9.839 1.00 96.25 95 PRO A CA 1
ATOM 788 C C . PRO A 1 95 ? -9.276 -5.755 -10.581 1.00 96.25 95 PRO A C 1
ATOM 790 O O . PRO A 1 95 ? -9.297 -5.445 -11.777 1.00 96.25 95 PRO A O 1
ATOM 793 N N . ALA A 1 96 ? -8.140 -5.820 -9.889 1.00 95.12 96 ALA A N 1
ATOM 794 C CA . ALA A 1 96 ? -6.839 -5.565 -10.489 1.00 95.12 96 ALA A CA 1
ATOM 795 C C . ALA A 1 96 ? -6.538 -6.592 -11.589 1.00 95.12 96 ALA A C 1
ATOM 797 O O . ALA A 1 96 ? -6.761 -7.800 -11.439 1.00 95.12 96 ALA A O 1
ATOM 798 N N . LYS A 1 97 ? -5.993 -6.114 -12.712 1.00 93.12 97 LYS A N 1
ATOM 799 C CA . LYS A 1 97 ? -5.632 -6.976 -13.843 1.00 93.12 97 LYS A CA 1
ATOM 800 C C . LYS A 1 97 ? -4.596 -8.011 -13.400 1.00 93.12 97 LYS A C 1
ATOM 802 O O . LYS A 1 97 ? -3.545 -7.665 -12.862 1.00 93.12 97 LYS A O 1
ATOM 807 N N . ARG A 1 98 ? -4.881 -9.290 -13.661 1.00 93.12 98 ARG A N 1
ATOM 808 C CA . ARG A 1 98 ? -3.941 -10.390 -13.405 1.00 93.12 98 ARG A CA 1
ATOM 809 C C . ARG A 1 98 ? -2.669 -10.207 -1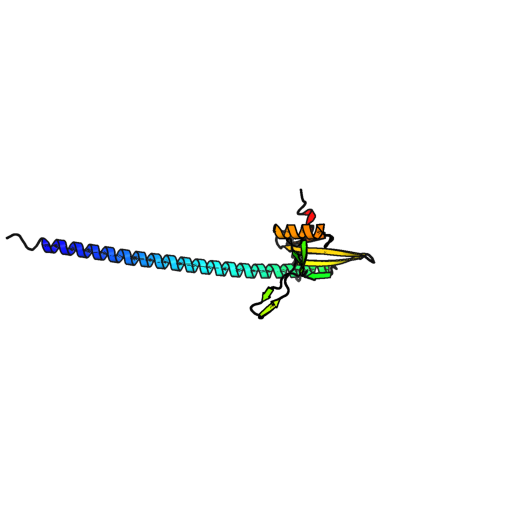4.228 1.00 93.12 98 ARG A C 1
ATOM 811 O O . ARG A 1 98 ? -2.718 -9.744 -15.368 1.00 93.12 98 ARG A O 1
ATOM 818 N N . LYS A 1 99 ? -1.531 -10.610 -13.664 1.00 90.44 99 LYS A N 1
ATOM 819 C CA . LYS A 1 99 ? -0.223 -10.518 -14.320 1.00 90.44 99 LYS A CA 1
ATOM 820 C C . LYS A 1 99 ? 0.293 -11.907 -14.662 1.00 90.44 99 LYS A C 1
ATOM 822 O O . LYS A 1 99 ? 0.397 -12.765 -13.792 1.00 90.44 99 LYS A O 1
ATOM 827 N N . TYR A 1 100 ? 0.650 -12.122 -15.923 1.00 92.06 100 TYR A N 1
ATOM 828 C CA . TYR A 1 100 ? 1.262 -13.377 -16.347 1.00 92.06 100 TYR A CA 1
ATOM 829 C C . TYR A 1 100 ? 2.677 -13.518 -15.770 1.00 92.06 100 TYR A C 1
ATOM 831 O O . TYR A 1 100 ? 3.516 -12.626 -15.932 1.00 92.06 100 TYR A O 1
ATOM 839 N N . ASN A 1 101 ? 2.938 -14.638 -15.095 1.00 89.75 101 ASN A N 1
ATOM 840 C CA . ASN A 1 101 ? 4.269 -15.021 -14.642 1.00 89.75 101 ASN A CA 1
ATOM 841 C C . ASN A 1 101 ? 4.895 -15.980 -15.672 1.00 89.75 101 ASN A C 1
ATOM 843 O O . ASN A 1 101 ? 4.495 -17.143 -15.722 1.00 89.75 101 ASN A O 1
ATOM 847 N N . PRO A 1 102 ? 5.892 -15.544 -16.466 1.00 91.31 102 PRO A N 1
ATOM 848 C CA . PRO A 1 102 ? 6.456 -16.365 -17.538 1.00 91.31 102 PRO A CA 1
ATOM 849 C C . PRO A 1 102 ? 7.264 -17.567 -17.037 1.00 91.31 102 PRO A C 1
ATOM 851 O O . PRO A 1 102 ? 7.412 -18.536 -17.775 1.00 91.31 102 PRO A O 1
ATOM 854 N N . PHE A 1 103 ? 7.772 -17.530 -15.801 1.00 90.31 103 PHE A N 1
ATOM 855 C CA . PHE A 1 103 ? 8.571 -18.623 -15.241 1.00 90.31 103 PHE A CA 1
ATOM 856 C C . PHE A 1 103 ? 7.697 -19.793 -14.796 1.00 90.31 103 PHE A C 1
ATOM 858 O O . PHE A 1 103 ? 8.028 -20.944 -15.051 1.00 90.31 103 PHE A O 1
ATOM 865 N N . LEU A 1 104 ? 6.566 -19.485 -14.160 1.00 92.00 104 LEU A N 1
ATOM 866 C CA . LEU A 1 104 ? 5.608 -20.486 -13.688 1.00 92.00 104 LEU A CA 1
ATOM 867 C C . LEU A 1 104 ? 4.499 -20.780 -14.709 1.00 92.00 104 LEU A C 1
ATOM 869 O O . LEU A 1 104 ? 3.719 -21.699 -14.502 1.00 92.00 104 LEU A O 1
ATOM 873 N N . LYS A 1 105 ? 4.418 -19.999 -15.795 1.00 93.69 105 LYS A N 1
ATOM 874 C CA . LYS A 1 105 ? 3.375 -20.068 -16.832 1.00 93.69 105 LYS A CA 1
ATOM 875 C C . LYS A 1 105 ? 1.944 -19.988 -16.277 1.00 93.69 105 LYS A C 1
ATOM 877 O O . LYS A 1 105 ? 1.029 -20.608 -16.806 1.00 93.69 105 LYS A O 1
ATOM 882 N N . VAL A 1 106 ? 1.739 -19.193 -15.225 1.00 93.12 106 VAL A N 1
ATOM 883 C CA . VAL A 1 106 ? 0.429 -18.990 -14.579 1.00 93.12 106 VAL A CA 1
ATOM 884 C C . VAL A 1 106 ? 0.062 -17.509 -14.500 1.00 93.12 106 VAL A C 1
ATOM 886 O O . VAL A 1 106 ? 0.933 -16.635 -14.449 1.00 93.12 106 VAL A O 1
ATOM 889 N N . LEU A 1 107 ? -1.241 -17.218 -14.470 1.00 90.31 107 LEU A N 1
ATOM 890 C CA . LEU A 1 107 ? -1.762 -15.880 -14.189 1.00 90.31 107 LEU A CA 1
ATOM 891 C C . LEU A 1 107 ? -1.751 -15.634 -12.679 1.00 90.31 107 LEU A C 1
ATOM 893 O O . LEU A 1 107 ? -2.566 -16.187 -11.945 1.00 90.31 107 LEU A O 1
ATOM 897 N N . SER A 1 108 ? -0.836 -14.789 -12.219 1.00 86.75 108 SER A N 1
ATOM 898 C CA . SER A 1 108 ? -0.797 -14.339 -10.831 1.00 86.75 108 SER A CA 1
ATOM 899 C C . SER A 1 108 ? -1.846 -13.253 -10.587 1.00 86.75 108 SER A C 1
ATOM 901 O O . SER A 1 108 ? -2.157 -12.453 -11.477 1.00 86.75 108 SER A O 1
ATOM 903 N N . ILE A 1 109 ? -2.389 -13.221 -9.369 1.00 87.06 109 ILE A N 1
ATOM 904 C CA . ILE A 1 109 ? -3.327 -12.183 -8.924 1.00 87.06 109 ILE A CA 1
ATOM 905 C C . ILE A 1 109 ? -2.657 -10.810 -9.079 1.00 87.06 109 ILE A C 1
ATOM 907 O O . ILE A 1 109 ? -1.478 -10.642 -8.759 1.00 87.06 109 ILE A O 1
ATOM 911 N N . GLY A 1 110 ? -3.395 -9.854 -9.645 1.00 84.38 110 GLY A N 1
ATOM 912 C CA . GLY A 1 110 ? -2.938 -8.474 -9.763 1.00 84.38 110 GLY A CA 1
ATOM 913 C C . GLY A 1 110 ? -2.909 -7.796 -8.398 1.00 84.38 110 GLY A C 1
ATOM 914 O O . GLY A 1 110 ? -3.754 -8.065 -7.549 1.00 84.38 110 GLY A O 1
ATOM 915 N N . THR A 1 111 ? -1.948 -6.906 -8.185 1.00 86.31 111 THR A N 1
ATOM 916 C CA . THR A 1 111 ? -1.936 -6.027 -7.011 1.00 86.31 111 THR A CA 1
ATOM 917 C C . THR A 1 111 ? -2.850 -4.837 -7.277 1.00 86.31 111 THR A C 1
ATOM 919 O O . THR A 1 111 ? -2.733 -4.206 -8.330 1.00 86.31 111 THR A O 1
ATOM 922 N N . GLY A 1 112 ? -3.772 -4.566 -6.355 1.00 94.12 112 GLY A N 1
ATOM 923 C CA . GLY A 1 112 ? -4.655 -3.408 -6.411 1.00 94.12 112 GLY A CA 1
ATOM 924 C C . GLY A 1 112 ? -3.975 -2.110 -5.985 1.00 94.12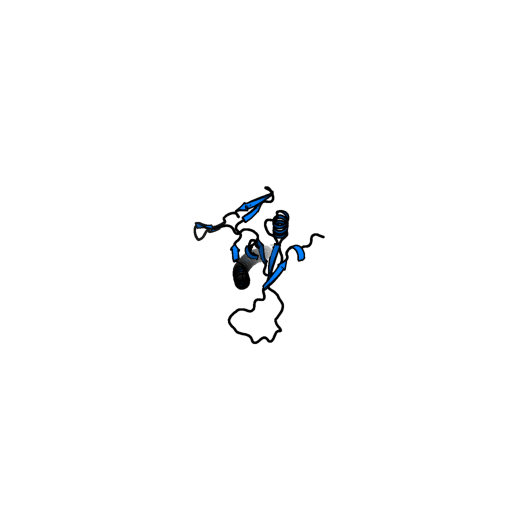 112 GLY A C 1
ATOM 925 O O . GLY A 1 112 ? -2.752 -2.040 -5.881 1.00 94.12 112 GLY A O 1
ATOM 926 N N . PHE A 1 113 ? -4.801 -1.091 -5.755 1.00 96.44 113 PHE A N 1
ATOM 927 C CA . PHE A 1 113 ? -4.418 0.168 -5.126 1.00 96.44 113 PHE A CA 1
ATOM 928 C C . PHE A 1 113 ? -5.498 0.588 -4.116 1.00 96.44 113 PHE A C 1
ATOM 930 O O . PHE A 1 113 ? -6.677 0.624 -4.497 1.00 96.44 113 PHE A O 1
ATOM 937 N N . PRO A 1 114 ? -5.147 0.904 -2.856 1.00 97.69 114 PRO A N 1
ATOM 938 C CA . PRO A 1 114 ? -3.789 1.004 -2.289 1.00 97.69 114 PRO A CA 1
ATOM 939 C C . PRO A 1 114 ? -3.120 -0.368 -2.053 1.00 97.69 114 PRO A C 1
ATOM 941 O O . PRO A 1 114 ? -3.722 -1.399 -2.342 1.00 97.69 114 PRO A O 1
ATOM 944 N N . ASP A 1 115 ? -1.882 -0.405 -1.549 1.00 97.56 115 ASP A N 1
ATOM 945 C CA . ASP A 1 115 ? -1.156 -1.658 -1.268 1.00 97.56 115 ASP A CA 1
ATOM 946 C C . ASP A 1 115 ? -1.884 -2.610 -0.306 1.00 97.56 115 ASP A C 1
ATOM 948 O O . ASP A 1 115 ? -1.873 -3.832 -0.518 1.00 97.56 115 ASP A O 1
ATOM 952 N N . PHE A 1 116 ? -2.482 -2.066 0.755 1.00 98.25 116 PHE A N 1
ATOM 953 C CA . PHE A 1 116 ? -3.205 -2.824 1.770 1.00 98.25 116 PHE A CA 1
ATOM 954 C C . PHE A 1 116 ? -4.549 -2.190 2.120 1.00 98.25 116 PHE A C 1
ATOM 956 O O . PHE A 1 116 ? -4.713 -0.969 2.116 1.00 98.25 116 PHE A O 1
ATOM 963 N N . ILE A 1 117 ? -5.477 -3.048 2.528 1.00 98.25 117 ILE A N 1
ATOM 964 C CA . ILE A 1 117 ? -6.625 -2.682 3.348 1.00 98.25 117 ILE A CA 1
ATOM 965 C C . ILE A 1 117 ? -6.309 -3.062 4.793 1.00 98.25 117 ILE A C 1
ATOM 967 O O . ILE A 1 117 ? -5.839 -4.168 5.066 1.00 98.25 117 ILE A O 1
ATOM 971 N N . CYS A 1 118 ? -6.547 -2.136 5.716 1.00 98.44 118 CYS A N 1
ATOM 972 C CA . CYS A 1 118 ? -6.350 -2.373 7.140 1.00 98.44 118 CYS A CA 1
ATOM 973 C C . CYS A 1 118 ? -7.654 -2.092 7.872 1.00 98.44 118 CYS A C 1
ATOM 975 O O . CYS A 1 118 ? -8.296 -1.066 7.634 1.00 98.44 118 CYS A O 1
ATOM 977 N N . PHE A 1 119 ? -8.041 -2.982 8.776 1.00 97.50 119 PHE A N 1
ATOM 978 C CA . PHE A 1 119 ? -9.227 -2.779 9.589 1.00 97.50 119 PHE A CA 1
ATOM 979 C C . PHE A 1 119 ? -9.034 -3.257 11.020 1.00 97.50 119 PHE A C 1
ATOM 981 O O . PHE A 1 119 ? -8.271 -4.181 11.300 1.00 97.50 119 PHE A O 1
ATOM 988 N N . ARG A 1 120 ? -9.729 -2.602 11.945 1.00 95.81 120 ARG A N 1
ATOM 989 C CA . ARG A 1 120 ? -9.772 -2.993 13.357 1.00 95.81 120 ARG A CA 1
ATOM 990 C C . ARG A 1 120 ? -11.117 -2.636 13.966 1.00 95.81 120 ARG A C 1
ATOM 992 O O . ARG A 1 120 ? -11.800 -1.722 13.502 1.00 95.81 120 ARG A O 1
ATOM 999 N N . LYS A 1 121 ? -11.488 -3.342 15.029 1.00 95.50 121 LYS A N 1
ATOM 1000 C CA . LYS A 1 121 ? -12.690 -3.025 15.799 1.00 95.50 121 LYS A CA 1
ATOM 1001 C C . LYS A 1 121 ? -12.471 -1.712 16.559 1.00 95.50 121 LYS A C 1
ATOM 1003 O O . LYS A 1 121 ? -11.488 -1.588 17.285 1.00 95.50 121 LYS A O 1
ATOM 1008 N N . LYS A 1 122 ? -13.362 -0.734 16.377 1.00 93.12 122 LYS A N 1
ATOM 1009 C CA . LYS A 1 122 ? -13.298 0.579 17.048 1.00 93.12 122 LYS A CA 1
ATOM 1010 C C . LYS A 1 122 ? -14.271 0.670 18.222 1.00 93.12 122 LYS A C 1
ATOM 1012 O O . LYS A 1 122 ? -13.940 1.250 19.249 1.00 93.12 122 LYS A O 1
ATOM 1017 N N . SER A 1 123 ? -15.459 0.091 18.076 1.00 94.19 123 SER A N 1
ATOM 1018 C CA . SER A 1 123 ? -16.453 -0.064 19.145 1.00 94.19 123 SER A CA 1
ATOM 1019 C C . SER A 1 123 ? -17.247 -1.356 18.932 1.00 94.19 123 SER A C 1
ATOM 1021 O O . SER A 1 123 ? -16.888 -2.146 18.058 1.00 94.19 123 SER A O 1
ATOM 1023 N N . LEU A 1 124 ? -18.278 -1.619 19.744 1.00 91.62 124 LEU A N 1
ATOM 1024 C CA . LEU A 1 124 ? -19.010 -2.893 19.739 1.00 91.62 124 LEU A CA 1
ATOM 1025 C C . LEU A 1 124 ? -19.479 -3.309 18.332 1.00 91.62 124 LEU A C 1
ATOM 1027 O O . LEU A 1 124 ? -19.225 -4.451 17.946 1.00 91.62 124 LEU A O 1
ATOM 1031 N N . ASP A 1 125 ? -20.007 -2.349 17.566 1.00 93.06 125 ASP A N 1
ATOM 1032 C CA . ASP A 1 125 ? -20.636 -2.570 16.255 1.00 93.06 125 ASP A CA 1
ATOM 1033 C C . ASP A 1 125 ? -19.960 -1.806 15.105 1.00 93.06 125 ASP A C 1
ATOM 1035 O O . ASP A 1 125 ? -20.499 -1.725 14.006 1.00 93.06 125 ASP A O 1
ATOM 1039 N N . ASN A 1 126 ? -18.778 -1.221 15.335 1.00 94.50 126 ASN A N 1
ATOM 1040 C CA . ASN A 1 126 ? -18.093 -0.422 14.317 1.00 94.50 126 ASN A CA 1
ATOM 1041 C C . ASN A 1 126 ? -16.655 -0.874 14.089 1.00 94.50 126 ASN A C 1
ATOM 1043 O O . ASN A 1 126 ? -15.876 -1.071 15.028 1.00 94.50 126 ASN A O 1
ATOM 1047 N N . TYR A 1 127 ? -16.291 -0.929 12.812 1.00 95.19 127 TYR A N 1
ATOM 1048 C CA . TYR A 1 127 ? -14.929 -1.144 12.352 1.00 95.19 127 TYR A CA 1
ATOM 1049 C C . TYR A 1 127 ? -14.371 0.144 11.764 1.00 95.19 127 TYR A C 1
ATOM 1051 O O . TYR A 1 127 ? -15.045 0.870 11.035 1.00 95.19 127 TYR A O 1
ATOM 1059 N N . GLU A 1 128 ? -13.114 0.422 12.080 1.00 95.06 128 GLU A N 1
ATOM 1060 C CA . GLU A 1 128 ? -12.330 1.408 11.355 1.00 95.06 128 GLU A CA 1
ATOM 1061 C C . GLU A 1 128 ? -11.678 0.702 10.169 1.00 95.06 128 GLU A C 1
ATOM 1063 O O . GLU A 1 128 ? -10.963 -0.276 10.373 1.00 95.06 128 GLU A O 1
ATOM 1068 N N . ILE A 1 129 ? -11.943 1.181 8.950 1.00 96.69 129 ILE A N 1
ATOM 1069 C CA . ILE A 1 129 ? -11.379 0.641 7.708 1.00 96.69 129 ILE A CA 1
ATOM 1070 C C . ILE A 1 129 ? -10.579 1.745 7.020 1.00 96.69 129 ILE A C 1
ATOM 1072 O O . ILE A 1 129 ? -11.127 2.803 6.681 1.00 96.69 129 ILE A O 1
ATOM 1076 N N . ILE A 1 130 ? -9.292 1.490 6.804 1.00 98.25 130 IL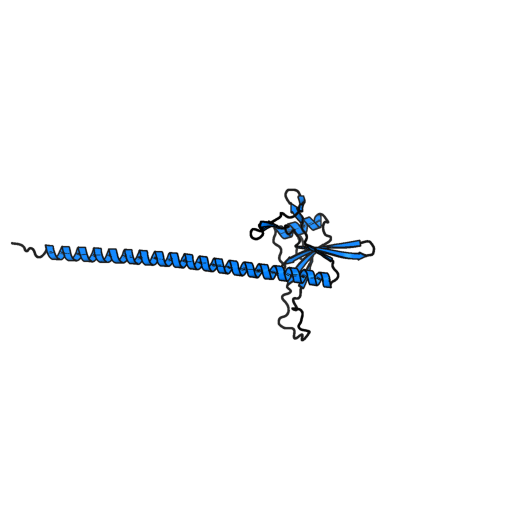E A N 1
ATOM 1077 C CA . ILE A 1 130 ? -8.366 2.416 6.156 1.00 98.25 130 ILE A CA 1
ATOM 1078 C C . ILE A 1 130 ? -7.675 1.747 4.970 1.00 98.25 130 ILE A C 1
ATOM 1080 O O . ILE A 1 130 ? -7.424 0.539 4.963 1.00 98.25 130 ILE A O 1
ATOM 1084 N N . GLY A 1 131 ? -7.338 2.558 3.975 1.00 98.44 131 GLY A N 1
ATOM 1085 C CA . GLY A 1 131 ? -6.377 2.184 2.946 1.00 98.44 131 GLY A CA 1
ATOM 1086 C C . GLY A 1 131 ? -4.958 2.509 3.408 1.00 98.44 131 GLY A C 1
ATOM 1087 O O . GLY A 1 131 ? -4.744 3.520 4.080 1.00 98.44 131 GLY A O 1
ATOM 1088 N N . LEU A 1 132 ? -3.979 1.685 3.047 1.00 98.56 132 LEU A N 1
ATOM 1089 C CA . LEU A 1 132 ? -2.571 1.957 3.329 1.00 98.56 132 LEU A CA 1
ATOM 1090 C C . LEU A 1 132 ? -1.730 1.786 2.070 1.00 98.56 132 LEU A C 1
ATOM 1092 O O . LEU A 1 132 ? -1.680 0.699 1.501 1.00 98.56 132 LEU A O 1
ATOM 1096 N N . GLU A 1 133 ? -1.018 2.844 1.704 1.00 98.38 133 GLU A N 1
ATOM 1097 C CA . GLU A 1 133 ? -0.086 2.857 0.582 1.00 98.38 133 GLU A CA 1
ATOM 1098 C C . GLU A 1 133 ? 1.365 2.894 1.079 1.00 98.38 133 GLU A C 1
ATOM 1100 O O . GLU A 1 133 ? 1.722 3.702 1.946 1.00 98.38 133 GLU A O 1
ATOM 1105 N N . VAL A 1 134 ? 2.228 2.023 0.550 1.00 97.62 134 VAL A N 1
ATOM 1106 C CA . VAL A 1 134 ? 3.600 1.856 1.041 1.00 97.62 134 VAL A CA 1
ATOM 1107 C C . VAL A 1 134 ? 4.595 2.522 0.099 1.00 97.62 134 VAL A C 1
ATOM 1109 O O . VAL A 1 134 ? 4.941 2.032 -0.975 1.00 97.62 134 VAL A O 1
ATOM 1112 N N . LYS A 1 135 ? 5.181 3.630 0.557 1.00 95.69 135 LYS A N 1
ATOM 1113 C CA . LYS A 1 135 ? 6.205 4.365 -0.192 1.00 95.69 135 LYS A CA 1
ATOM 1114 C C . LYS A 1 135 ? 7.395 4.635 0.696 1.00 95.69 135 LYS A C 1
ATOM 1116 O O . LYS A 1 135 ? 7.359 5.507 1.553 1.00 95.69 135 LYS A O 1
ATOM 1121 N N . ALA A 1 136 ? 8.520 3.967 0.444 1.00 92.88 136 ALA A N 1
ATOM 1122 C CA . ALA A 1 136 ? 9.726 4.164 1.254 1.00 92.88 136 ALA A CA 1
ATOM 1123 C C . ALA A 1 136 ? 10.177 5.641 1.329 1.00 92.88 136 ALA A C 1
ATOM 1125 O O . ALA A 1 136 ? 10.673 6.071 2.368 1.00 92.88 136 ALA A O 1
ATOM 1126 N N . ASN A 1 137 ? 9.986 6.416 0.254 1.00 92.81 137 ASN A N 1
ATOM 1127 C CA . ASN A 1 137 ? 10.241 7.863 0.198 1.00 92.81 137 ASN A CA 1
ATOM 1128 C C . ASN A 1 137 ? 9.028 8.721 0.625 1.00 92.81 137 ASN A C 1
ATOM 1130 O O . ASN A 1 137 ? 9.168 9.927 0.813 1.00 92.81 137 ASN A O 1
ATOM 1134 N N . GLY A 1 138 ? 7.853 8.109 0.767 1.00 94.00 138 GLY A N 1
ATOM 1135 C CA . GLY A 1 138 ? 6.582 8.735 1.105 1.00 94.00 138 GLY A CA 1
ATOM 1136 C C . GLY A 1 138 ? 5.890 9.478 -0.035 1.00 94.00 138 GLY A C 1
ATOM 1137 O O . GLY A 1 138 ? 4.894 10.136 0.240 1.00 94.00 138 GLY A O 1
ATOM 1138 N N . TYR A 1 139 ? 6.394 9.461 -1.270 1.00 95.44 139 TYR A N 1
ATOM 1139 C CA . TYR A 1 139 ? 5.798 10.219 -2.378 1.00 95.44 139 TYR A CA 1
ATOM 1140 C C . TYR A 1 139 ? 4.902 9.334 -3.239 1.00 95.44 139 TYR A C 1
ATOM 1142 O O . TYR A 1 139 ? 5.311 8.240 -3.619 1.00 95.44 139 TYR A O 1
ATOM 1150 N N . LEU A 1 140 ? 3.723 9.859 -3.568 1.00 96.38 140 LEU A N 1
ATOM 1151 C CA . LEU A 1 140 ? 2.791 9.292 -4.537 1.00 96.38 140 LEU A CA 1
ATOM 1152 C C . LEU A 1 140 ? 2.921 10.010 -5.875 1.00 96.38 140 LEU A C 1
ATOM 1154 O O . LEU A 1 140 ? 3.089 11.236 -5.908 1.00 96.38 140 LEU A O 1
ATOM 1158 N N . ASP A 1 141 ? 2.829 9.254 -6.963 1.00 95.88 141 ASP A N 1
ATOM 1159 C CA . ASP A 1 141 ? 2.742 9.842 -8.296 1.00 95.88 141 ASP A CA 1
ATOM 1160 C C . ASP A 1 141 ? 1.356 10.494 -8.541 1.00 95.88 141 ASP A C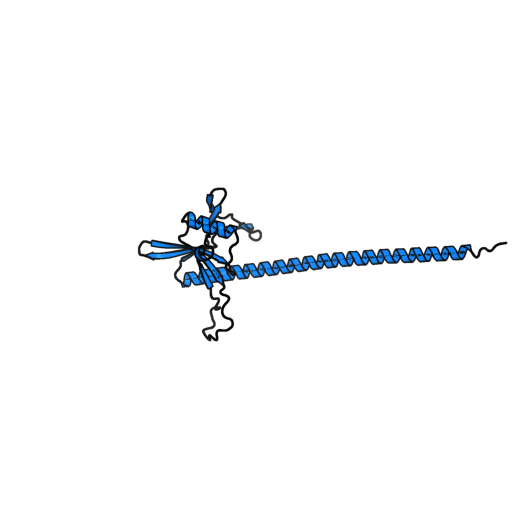 1
ATOM 1162 O O . ASP A 1 141 ? 0.431 10.333 -7.738 1.00 95.88 141 ASP A O 1
ATOM 1166 N N . PRO A 1 142 ? 1.178 11.311 -9.598 1.00 96.00 142 PRO A N 1
ATOM 1167 C CA . PRO A 1 142 ? -0.102 11.969 -9.866 1.00 96.00 142 PRO A CA 1
ATOM 1168 C C . PRO A 1 142 ? -1.297 11.015 -10.005 1.00 96.00 142 PRO A C 1
ATOM 1170 O O . PRO A 1 142 ? -2.388 11.364 -9.558 1.00 96.00 142 PRO A O 1
ATOM 1173 N N . ILE A 1 143 ? -1.094 9.827 -10.579 1.00 95.19 143 ILE A N 1
ATOM 1174 C CA . ILE A 1 143 ? -2.156 8.841 -10.808 1.00 95.19 143 ILE A CA 1
ATOM 1175 C C . ILE A 1 143 ? -2.561 8.210 -9.474 1.00 95.19 143 ILE A C 1
ATOM 1177 O O . ILE A 1 143 ? -3.750 8.128 -9.172 1.00 95.19 143 ILE A O 1
ATOM 1181 N N . GLU A 1 144 ? -1.582 7.834 -8.651 1.00 96.81 144 GLU A N 1
ATOM 1182 C CA . GLU A 1 144 ? -1.781 7.310 -7.296 1.00 96.81 144 GLU A CA 1
ATOM 1183 C C . GLU A 1 144 ? -2.516 8.311 -6.405 1.00 96.81 144 GLU A C 1
ATOM 1185 O O . GLU A 1 144 ? -3.467 7.951 -5.711 1.00 96.81 144 GLU A O 1
ATOM 1190 N N . ARG A 1 145 ? -2.143 9.595 -6.473 1.00 96.75 145 ARG A N 1
ATOM 1191 C CA . ARG A 1 145 ? -2.864 10.658 -5.756 1.00 96.75 145 ARG A CA 1
ATOM 1192 C C . ARG A 1 145 ? -4.312 10.774 -6.217 1.00 96.75 145 ARG A C 1
ATOM 1194 O O . ARG A 1 145 ? -5.198 10.876 -5.372 1.00 96.75 145 ARG A O 1
ATOM 1201 N N . GLY A 1 146 ? -4.553 10.735 -7.528 1.00 96.38 146 GLY A N 1
ATOM 1202 C CA . GLY A 1 146 ? -5.906 10.725 -8.082 1.00 96.38 146 GLY A CA 1
ATOM 1203 C C . GLY A 1 146 ? -6.738 9.558 -7.545 1.00 96.38 146 GLY A C 1
ATOM 1204 O O . GLY A 1 146 ? -7.885 9.758 -7.150 1.00 96.38 146 GLY A O 1
ATOM 1205 N N . MET A 1 147 ? -6.138 8.366 -7.437 1.00 97.25 147 MET A N 1
ATOM 1206 C CA . MET A 1 147 ? -6.844 7.173 -6.967 1.00 97.25 147 MET A CA 1
ATOM 1207 C C . MET A 1 147 ? -7.194 7.314 -5.488 1.00 97.25 147 MET A C 1
ATOM 1209 O O . MET A 1 147 ? -8.316 7.003 -5.099 1.00 97.25 147 MET A O 1
ATOM 1213 N N . CYS A 1 148 ? -6.274 7.837 -4.669 1.00 97.50 148 CYS A N 1
ATOM 1214 C CA . CYS A 1 148 ? -6.549 8.135 -3.265 1.00 97.50 148 CYS A CA 1
ATOM 1215 C C . CYS A 1 148 ? -7.720 9.110 -3.099 1.00 97.50 148 CYS A C 1
ATOM 1217 O O . CYS A 1 148 ? -8.625 8.831 -2.314 1.00 97.50 148 CYS A O 1
ATOM 1219 N N . PHE A 1 149 ? -7.729 10.226 -3.841 1.00 97.06 149 PHE A N 1
ATOM 1220 C CA . PHE A 1 149 ? -8.847 11.174 -3.797 1.00 97.06 149 PHE A CA 1
ATOM 1221 C C . PHE A 1 149 ? -10.160 10.505 -4.180 1.00 97.06 149 PHE A C 1
ATOM 1223 O O . PHE A 1 149 ? -11.121 10.589 -3.422 1.00 97.06 149 PHE A O 1
ATOM 1230 N N . TRP A 1 150 ? -10.178 9.778 -5.298 1.00 97.44 150 TRP A N 1
ATOM 1231 C CA . TRP A 1 150 ? -11.376 9.097 -5.775 1.00 97.44 150 TRP A CA 1
ATOM 1232 C C . TRP A 1 150 ? -11.932 8.107 -4.742 1.00 97.44 150 TRP A C 1
ATOM 1234 O O . TRP A 1 150 ? -13.132 8.098 -4.466 1.00 97.44 150 TRP A O 1
ATOM 1244 N N . LEU A 1 151 ? -11.062 7.292 -4.134 1.00 97.50 151 LEU A N 1
ATOM 1245 C CA . LEU A 1 151 ? -11.444 6.297 -3.127 1.00 97.50 151 LEU A CA 1
ATOM 1246 C C . LEU A 1 151 ? -12.026 6.939 -1.860 1.00 97.50 151 LEU A C 1
ATOM 1248 O O . LEU A 1 151 ? -12.966 6.394 -1.277 1.00 97.50 151 LEU A O 1
ATOM 1252 N N . LEU A 1 152 ? -11.481 8.083 -1.439 1.00 96.75 152 LEU A N 1
ATOM 1253 C CA . LEU A 1 152 ? -11.974 8.842 -0.287 1.00 96.75 152 LEU A CA 1
ATOM 1254 C C . LEU A 1 152 ? -13.298 9.552 -0.599 1.00 96.75 152 LEU A C 1
ATOM 1256 O O . LEU A 1 152 ? -14.236 9.468 0.190 1.00 96.75 152 LEU A O 1
ATOM 1260 N N . GLU A 1 153 ? -13.406 10.199 -1.762 1.00 95.88 153 GLU A N 1
ATOM 1261 C CA . GLU A 1 153 ? -14.619 10.898 -2.215 1.00 95.88 153 GLU A CA 1
ATOM 1262 C C . GLU A 1 153 ? -15.811 9.933 -2.353 1.00 95.88 153 GLU A C 1
ATOM 1264 O O . GLU A 1 153 ? -16.930 10.263 -1.960 1.00 95.88 153 GLU A O 1
ATOM 1269 N N . ASN A 1 154 ? -15.560 8.700 -2.807 1.00 96.56 154 ASN A N 1
ATOM 1270 C CA . ASN A 1 154 ? -16.565 7.635 -2.905 1.00 96.56 154 ASN A CA 1
ATOM 1271 C C . ASN A 1 154 ? -16.758 6.837 -1.601 1.00 96.56 154 ASN A C 1
ATOM 1273 O O . ASN A 1 154 ? -17.480 5.840 -1.596 1.00 96.56 154 ASN A O 1
ATOM 1277 N N . LYS A 1 155 ? -16.129 7.257 -0.492 1.00 96.12 155 LYS A N 1
ATOM 1278 C CA . LYS A 1 155 ? -16.256 6.640 0.842 1.00 96.12 155 LYS A CA 1
ATOM 1279 C C . LYS A 1 155 ? -15.918 5.142 0.871 1.00 96.12 155 LYS A C 1
ATOM 1281 O O . LYS A 1 155 ? -16.469 4.400 1.681 1.00 96.12 155 LYS A O 1
ATOM 1286 N N . ILE A 1 156 ? -14.998 4.696 0.011 1.00 96.25 156 ILE A N 1
ATOM 1287 C CA . ILE A 1 156 ? -14.495 3.311 0.022 1.00 96.25 156 ILE A CA 1
ATOM 1288 C C . ILE A 1 156 ? -13.633 3.073 1.262 1.00 96.25 156 ILE A C 1
ATOM 1290 O O . ILE A 1 156 ? -13.726 2.030 1.905 1.00 96.25 156 ILE A O 1
ATOM 1294 N N . PHE A 1 157 ? -12.818 4.065 1.617 1.00 97.06 157 PHE A N 1
ATOM 1295 C CA . PHE A 1 157 ? -12.020 4.071 2.836 1.00 97.06 157 PHE A CA 1
ATOM 1296 C C . PHE A 1 157 ? -12.368 5.298 3.668 1.00 97.06 157 PHE A C 1
ATOM 1298 O O . PHE A 1 157 ? -12.629 6.369 3.122 1.00 97.06 157 PHE A O 1
ATOM 1305 N N . SER A 1 158 ? -12.332 5.156 4.995 1.00 95.50 158 SER A N 1
ATOM 1306 C CA . SER A 1 158 ? -12.535 6.301 5.892 1.00 95.50 158 SER A CA 1
ATOM 1307 C C . SER A 1 158 ? -11.342 7.258 5.871 1.00 95.50 158 SER A C 1
ATOM 1309 O O . SER A 1 158 ? -11.510 8.471 5.968 1.00 95.50 158 SER A O 1
ATOM 1311 N N . ARG A 1 159 ? -10.132 6.702 5.737 1.00 97.06 159 ARG A N 1
ATOM 1312 C CA . ARG A 1 159 ? -8.855 7.410 5.615 1.00 97.06 159 ARG A CA 1
ATOM 1313 C C . ARG A 1 159 ? -7.902 6.583 4.759 1.00 97.06 159 ARG A C 1
ATOM 1315 O O . ARG A 1 159 ? -8.031 5.358 4.684 1.00 97.06 159 ARG A O 1
ATOM 1322 N N . ILE A 1 160 ? -6.925 7.246 4.151 1.00 98.31 160 ILE A N 1
ATOM 1323 C CA . ILE A 1 160 ? -5.793 6.587 3.499 1.00 98.31 160 ILE A CA 1
ATOM 1324 C C . ILE A 1 160 ? -4.514 7.083 4.162 1.00 98.31 160 ILE A C 1
ATOM 1326 O O . ILE A 1 160 ? -4.292 8.289 4.262 1.00 98.31 160 ILE A O 1
ATOM 1330 N N . LEU A 1 161 ? -3.682 6.150 4.618 1.00 98.44 161 LEU A N 1
ATOM 1331 C CA . LEU A 1 161 ? -2.378 6.439 5.203 1.00 98.44 161 LEU A CA 1
ATOM 1332 C C . LEU A 1 161 ? -1.259 6.094 4.217 1.00 98.44 161 LEU A C 1
ATOM 1334 O O . LEU A 1 161 ? -1.369 5.157 3.427 1.00 98.44 161 LEU A O 1
ATOM 1338 N N . ILE A 1 162 ? -0.153 6.828 4.299 1.00 98.38 162 ILE A N 1
ATOM 1339 C CA . ILE A 1 162 ? 1.077 6.559 3.555 1.00 98.38 162 ILE A CA 1
ATOM 1340 C C . ILE A 1 162 ? 2.146 6.120 4.549 1.00 98.38 162 ILE A C 1
ATOM 1342 O O . ILE A 1 162 ? 2.594 6.921 5.374 1.00 98.38 162 ILE A O 1
ATOM 1346 N N . ALA A 1 163 ? 2.585 4.867 4.446 1.00 97.81 163 ALA A N 1
ATOM 1347 C CA . ALA A 1 163 ? 3.718 4.364 5.212 1.00 97.81 163 ALA A CA 1
ATOM 1348 C C . ALA A 1 163 ? 5.033 4.746 4.525 1.00 97.81 163 ALA A C 1
ATOM 1350 O O . ALA A 1 163 ? 5.265 4.396 3.363 1.00 97.81 163 ALA A O 1
ATOM 1351 N N . ARG A 1 164 ? 5.931 5.414 5.256 1.00 95.88 164 ARG A N 1
ATOM 1352 C CA . ARG A 1 164 ? 7.275 5.767 4.775 1.00 95.88 164 ARG A CA 1
ATOM 1353 C C . ARG A 1 164 ? 8.372 5.441 5.775 1.00 95.88 164 ARG A C 1
ATOM 1355 O O . ARG A 1 164 ? 8.125 5.241 6.962 1.00 95.88 164 ARG A O 1
ATOM 1362 N N . LYS A 1 165 ? 9.614 5.415 5.287 1.00 92.94 165 LYS A N 1
ATOM 1363 C CA . LYS A 1 165 ? 10.790 5.303 6.154 1.00 92.94 165 LYS A CA 1
ATOM 1364 C C . LYS A 1 165 ? 11.068 6.651 6.803 1.00 92.94 165 LYS A C 1
ATOM 1366 O O . LYS A 1 165 ? 11.232 7.645 6.092 1.00 92.94 165 LYS A O 1
ATOM 1371 N N . ASN A 1 166 ? 11.195 6.676 8.124 1.00 86.56 166 ASN A N 1
ATOM 1372 C CA . ASN A 1 166 ? 11.724 7.845 8.807 1.00 86.56 166 ASN A CA 1
ATOM 1373 C C . ASN A 1 166 ? 13.249 7.908 8.596 1.00 86.56 166 ASN A C 1
ATOM 1375 O O . ASN A 1 166 ? 13.946 6.905 8.747 1.00 86.56 166 ASN A O 1
ATOM 1379 N N . LYS A 1 167 ? 13.770 9.075 8.200 1.00 70.31 167 LYS A N 1
ATOM 1380 C CA . LYS A 1 167 ? 15.211 9.290 7.967 1.00 70.31 167 LYS A CA 1
ATOM 1381 C C . LYS A 1 167 ? 15.970 9.762 9.216 1.00 70.31 167 LYS A C 1
ATOM 1383 O O . LYS A 1 167 ? 17.187 9.900 9.144 1.00 70.31 167 LYS A O 1
ATOM 1388 N N . LYS A 1 168 ? 15.291 10.025 10.337 1.00 55.97 168 LYS A N 1
ATOM 1389 C CA . LYS A 1 168 ? 15.932 10.488 11.576 1.00 55.97 168 LYS A CA 1
ATOM 1390 C C . LYS A 1 168 ? 16.299 9.306 12.476 1.00 55.97 168 LYS A C 1
ATOM 1392 O O . LYS A 1 168 ? 15.407 8.680 13.040 1.00 55.97 168 LYS A O 1
ATOM 1397 N N . ASP A 1 169 ? 17.591 8.970 12.507 1.00 46.56 169 ASP A N 1
ATOM 1398 C CA . ASP A 1 169 ? 18.415 8.904 13.732 1.00 46.56 169 ASP A CA 1
ATOM 1399 C C . ASP A 1 169 ? 19.720 8.134 13.476 1.00 46.56 169 ASP A C 1
ATOM 1401 O O . ASP A 1 169 ? 19.848 6.951 13.775 1.00 46.56 169 ASP A O 1
ATOM 1405 N N . SER A 1 170 ? 20.726 8.828 12.938 1.00 47.38 170 SER A N 1
ATOM 1406 C CA . SER A 1 170 ? 22.117 8.346 12.945 1.00 47.38 170 SER A CA 1
ATOM 1407 C C . SER A 1 170 ? 22.852 8.682 14.255 1.00 47.38 170 SER A C 1
ATOM 1409 O O . SER A 1 170 ? 23.995 8.275 14.407 1.00 47.38 170 SER A O 1
ATOM 1411 N N . ASN A 1 171 ? 22.227 9.429 15.181 1.00 44.03 171 ASN A N 1
ATOM 1412 C CA . ASN A 1 171 ? 22.894 10.029 16.352 1.00 44.03 171 ASN A CA 1
ATOM 1413 C C . ASN A 1 171 ? 22.306 9.639 17.723 1.00 44.03 171 ASN A C 1
ATOM 1415 O O . ASN A 1 171 ? 22.682 10.221 18.738 1.00 44.03 171 ASN A O 1
ATOM 1419 N N . SER A 1 172 ? 21.421 8.647 17.799 1.00 42.94 172 SER A N 1
ATOM 1420 C CA . SER A 1 172 ? 20.808 8.249 19.072 1.00 42.94 172 SER A CA 1
ATOM 1421 C C . SER A 1 172 ? 21.551 7.050 19.665 1.00 42.94 172 SER A C 1
ATOM 1423 O O . SER A 1 172 ? 21.312 5.913 19.260 1.00 42.94 172 SER A O 1
ATOM 1425 N N . ASN A 1 173 ? 22.431 7.307 20.642 1.00 45.03 173 ASN A N 1
ATOM 1426 C CA . ASN A 1 173 ? 23.043 6.326 21.555 1.00 45.03 173 ASN A CA 1
ATOM 1427 C C . ASN A 1 173 ? 21.969 5.541 22.338 1.00 45.03 173 ASN A C 1
ATOM 1429 O O . ASN A 1 173 ? 21.781 5.721 23.537 1.00 45.03 173 ASN A O 1
ATOM 1433 N N . SER A 1 174 ? 21.251 4.653 21.661 1.00 41.56 174 SER A N 1
ATOM 1434 C CA . SER A 1 174 ? 20.278 3.749 22.264 1.00 41.56 174 SER A CA 1
ATOM 1435 C C . SER A 1 174 ? 20.811 2.326 22.153 1.00 41.56 174 SER A C 1
ATOM 1437 O O . SER A 1 174 ? 20.584 1.600 21.188 1.00 41.56 174 SER A O 1
ATOM 1439 N N . LYS A 1 175 ? 21.566 1.923 23.181 1.00 46.66 175 LYS A N 1
ATOM 1440 C CA . LYS A 1 175 ? 21.724 0.510 23.528 1.00 46.66 175 LYS A CA 1
ATOM 1441 C C . LYS A 1 175 ? 20.340 -0.014 23.911 1.00 46.66 175 LYS A C 1
ATOM 1443 O O . LYS A 1 175 ? 19.944 0.128 25.059 1.00 46.66 175 LYS A O 1
ATOM 1448 N N . GLN A 1 176 ? 19.614 -0.607 22.970 1.00 40.41 176 GLN A N 1
ATOM 1449 C CA . GLN A 1 176 ? 18.504 -1.503 23.282 1.00 40.41 176 GLN A CA 1
ATOM 1450 C C . GLN A 1 176 ? 18.381 -2.595 22.211 1.00 40.41 176 GLN A C 1
ATOM 1452 O O . GLN A 1 176 ? 18.133 -2.329 21.040 1.00 40.41 176 GLN A O 1
ATOM 1457 N N . ASN A 1 177 ? 18.614 -3.823 22.678 1.00 36.97 177 ASN A N 1
ATOM 1458 C CA . ASN A 1 177 ? 18.158 -5.119 22.180 1.00 36.97 177 ASN A CA 1
ATOM 1459 C C . ASN A 1 177 ? 18.161 -5.342 20.659 1.00 36.97 177 ASN A C 1
ATOM 1461 O O . ASN A 1 177 ? 17.181 -5.178 19.936 1.00 36.97 177 ASN A O 1
ATOM 1465 N N . SER A 1 178 ? 19.308 -5.856 20.226 1.00 42.94 178 SER A N 1
ATOM 1466 C CA . SER A 1 178 ? 19.550 -6.566 18.977 1.00 42.94 178 SER A CA 1
ATOM 1467 C C . SER A 1 178 ? 18.590 -7.753 18.798 1.00 42.94 178 SER A C 1
ATOM 1469 O O . SER A 1 178 ? 18.902 -8.842 19.260 1.00 42.94 178 SER A O 1
ATOM 1471 N N . PHE A 1 179 ? 17.452 -7.555 18.119 1.00 41.22 179 PHE A N 1
ATOM 1472 C CA . PHE A 1 179 ? 16.800 -8.594 17.287 1.00 41.22 179 PHE A CA 1
ATOM 1473 C C . PHE A 1 179 ? 15.772 -8.060 16.269 1.00 41.22 179 PHE A C 1
ATOM 1475 O O . PHE A 1 179 ? 15.363 -8.793 15.373 1.00 41.22 179 PHE A O 1
ATOM 1482 N N . ASN A 1 180 ? 15.399 -6.778 16.322 1.00 46.25 180 ASN A N 1
ATOM 1483 C CA . ASN A 1 180 ? 14.592 -6.133 15.286 1.00 46.25 180 ASN A CA 1
ATOM 1484 C C . ASN A 1 180 ? 15.380 -4.955 14.716 1.00 46.25 180 ASN A C 1
ATOM 1486 O O . ASN A 1 180 ? 15.808 -4.070 15.449 1.00 46.25 180 ASN A O 1
ATOM 1490 N N . SER A 1 181 ? 15.599 -4.929 13.403 1.00 48.94 181 SER A N 1
ATOM 1491 C CA . SER A 1 181 ? 16.126 -3.737 12.742 1.00 48.94 181 SER A CA 1
ATOM 1492 C C . SER A 1 181 ? 15.190 -2.563 13.051 1.00 48.94 181 SER A C 1
ATOM 1494 O O . SER A 1 181 ? 14.049 -2.595 12.590 1.00 48.94 181 SER A O 1
ATOM 1496 N N . ASN A 1 182 ? 15.662 -1.574 13.822 1.00 55.88 182 ASN A N 1
ATOM 1497 C CA . ASN A 1 182 ? 14.960 -0.350 14.246 1.00 55.88 182 ASN A CA 1
ATOM 1498 C C . ASN A 1 182 ? 14.612 0.561 13.055 1.00 55.88 182 ASN A C 1
ATOM 1500 O O . ASN A 1 182 ? 15.048 1.707 12.956 1.00 55.88 182 ASN A O 1
ATOM 1504 N N . LEU A 1 183 ? 13.862 0.043 12.088 1.00 65.44 183 LEU A N 1
ATOM 1505 C CA . LEU A 1 183 ? 13.384 0.808 10.957 1.00 65.44 183 LEU A CA 1
ATOM 1506 C C . LEU A 1 183 ? 12.099 1.498 11.403 1.00 65.44 183 LEU A C 1
ATOM 1508 O O . LEU A 1 183 ? 11.029 0.899 11.425 1.00 65.44 183 LEU A O 1
ATOM 1512 N N . LYS A 1 184 ? 12.234 2.758 11.820 1.00 86.81 184 LYS A N 1
ATOM 1513 C CA . LYS A 1 184 ? 11.111 3.577 12.274 1.00 86.81 184 LYS A CA 1
ATOM 1514 C C . LYS A 1 184 ? 10.204 3.882 11.079 1.00 86.81 184 LYS A C 1
ATOM 1516 O O . LYS A 1 184 ? 10.579 4.632 10.173 1.00 86.81 184 LYS A O 1
ATOM 1521 N N . ILE A 1 185 ? 9.040 3.243 11.057 1.00 93.88 185 ILE A N 1
ATOM 1522 C CA . ILE A 1 185 ? 7.985 3.492 10.075 1.00 93.88 185 ILE A CA 1
ATOM 1523 C C . ILE A 1 185 ? 7.181 4.701 10.548 1.00 93.88 185 ILE A C 1
ATOM 1525 O O . ILE A 1 185 ? 6.856 4.824 11.727 1.00 93.88 185 ILE A O 1
ATOM 1529 N N . GLU A 1 186 ? 6.896 5.612 9.628 1.00 95.38 186 GLU A N 1
ATOM 1530 C CA . GLU A 1 186 ? 6.029 6.762 9.856 1.00 95.38 186 GLU A CA 1
ATOM 1531 C C . GLU A 1 186 ? 4.790 6.623 8.975 1.00 95.38 186 GLU A C 1
ATOM 1533 O O . GLU A 1 186 ? 4.913 6.321 7.785 1.00 95.38 186 GLU A O 1
ATOM 1538 N N . TYR A 1 187 ? 3.619 6.865 9.560 1.00 96.81 187 TYR A N 1
ATOM 1539 C CA . TYR A 1 187 ? 2.335 6.862 8.871 1.00 96.81 187 TYR A CA 1
ATOM 1540 C C . TYR A 1 187 ? 1.836 8.296 8.760 1.00 96.81 187 TYR A C 1
ATOM 1542 O O . TYR A 1 187 ? 1.688 8.976 9.772 1.00 96.81 187 TYR A O 1
ATOM 1550 N N . ILE A 1 188 ? 1.602 8.754 7.535 1.00 96.69 188 ILE A N 1
ATOM 1551 C CA . ILE A 1 188 ? 1.110 10.106 7.258 1.00 96.69 188 ILE A CA 1
ATOM 1552 C C . ILE A 1 188 ? -0.282 9.997 6.660 1.00 96.69 188 ILE A C 1
ATOM 1554 O O . ILE A 1 188 ? -0.488 9.194 5.750 1.00 96.69 188 ILE A O 1
ATOM 1558 N N . ASP A 1 189 ? -1.216 10.816 7.123 1.00 97.44 189 ASP A N 1
ATOM 1559 C CA . ASP A 1 189 ? -2.526 10.904 6.492 1.00 97.44 189 ASP A CA 1
ATOM 1560 C C . ASP A 1 189 ? -2.423 11.544 5.097 1.00 97.44 189 ASP A C 1
ATOM 1562 O O . ASP A 1 189 ? -1.761 12.568 4.892 1.00 97.44 189 ASP A O 1
ATOM 1566 N N . PHE A 1 190 ? -3.063 10.911 4.113 1.00 97.56 190 PHE A N 1
ATOM 1567 C CA . PHE A 1 190 ? -3.038 11.362 2.727 1.00 97.56 190 PHE A CA 1
ATOM 1568 C C . PHE A 1 190 ? -3.577 12.790 2.564 1.00 97.56 190 PHE A C 1
ATOM 1570 O O . PHE A 1 190 ? -2.950 13.591 1.867 1.00 97.56 190 PHE A O 1
ATOM 1577 N N . LEU A 1 191 ? -4.697 13.123 3.213 1.00 96.19 191 LEU A N 1
ATOM 1578 C CA . LEU A 1 191 ? -5.322 14.443 3.113 1.00 96.19 191 LEU A CA 1
ATOM 1579 C C . LEU A 1 191 ? -4.514 15.503 3.856 1.00 96.19 191 LEU A C 1
ATOM 1581 O O . LEU A 1 191 ? -4.426 16.631 3.382 1.00 96.19 191 LEU A O 1
ATOM 1585 N N . GLU A 1 192 ? -3.882 15.155 4.980 1.00 94.44 192 GLU A N 1
ATOM 1586 C CA . GLU A 1 192 ? -2.966 16.074 5.671 1.00 94.44 192 GLU A CA 1
ATOM 1587 C C . GLU A 1 192 ? -1.770 16.444 4.788 1.00 94.44 192 GLU A C 1
ATOM 1589 O O . GLU A 1 192 ? -1.348 17.601 4.763 1.00 94.44 192 GLU A O 1
ATOM 1594 N N . LYS A 1 193 ? -1.243 15.471 4.035 1.00 94.75 193 LYS A N 1
ATOM 1595 C CA . LYS A 1 193 ? -0.089 15.670 3.155 1.00 94.75 193 LYS A CA 1
ATOM 1596 C C . LYS A 1 193 ? -0.421 16.385 1.847 1.00 94.75 193 LYS A C 1
ATOM 1598 O O . LYS A 1 193 ? 0.401 17.157 1.358 1.00 94.75 193 LYS A O 1
ATOM 1603 N N . TYR A 1 194 ? -1.563 16.068 1.248 1.00 93.31 194 TYR A N 1
ATOM 1604 C CA . TYR A 1 194 ? -1.948 16.518 -0.089 1.00 93.31 194 TYR A CA 1
ATOM 1605 C C . TYR A 1 194 ? -3.229 17.350 -0.062 1.00 93.31 194 TYR A C 1
ATOM 1607 O O . TYR A 1 194 ? -4.075 17.178 -0.935 1.00 93.31 194 TYR A O 1
ATOM 1615 N N . LYS A 1 195 ? -3.391 18.239 0.928 1.00 83.06 195 LYS A N 1
ATOM 1616 C CA . LYS A 1 195 ? -4.524 19.176 0.971 1.00 83.06 195 LYS A CA 1
ATOM 1617 C C . LYS A 1 195 ? -4.739 19.792 -0.418 1.00 83.06 195 LYS A C 1
ATOM 1619 O O . LYS A 1 195 ? -3.790 20.297 -1.015 1.00 83.06 195 LYS A O 1
ATOM 1624 N N . LYS A 1 196 ? -5.966 19.691 -0.941 1.00 62.53 196 LYS A N 1
ATOM 1625 C CA . LYS A 1 196 ? -6.390 20.492 -2.093 1.00 62.53 196 LYS A CA 1
ATOM 1626 C C . LYS A 1 196 ? -6.426 21.936 -1.586 1.00 62.53 196 LYS A C 1
ATOM 1628 O O . LYS A 1 196 ? -7.240 22.229 -0.712 1.00 62.53 196 LYS A O 1
ATOM 1633 N N . GLU A 1 197 ? -5.472 22.756 -2.020 1.00 50.78 197 GLU A N 1
ATOM 1634 C CA . GLU A 1 197 ? -5.616 24.217 -1.968 1.00 50.78 197 GLU A CA 1
ATOM 1635 C C . GLU A 1 197 ? -6.787 24.652 -2.854 1.00 50.78 197 GLU A C 1
ATOM 1637 O O . GLU A 1 197 ? -7.004 23.993 -3.902 1.00 50.78 197 GLU A O 1
#

Foldseek 3Di:
DDDPPVVVVVVVVVVVVVVVVVVVVVVVVVVVVVVVVVVVVVVVVVVVVVVVVVVVVVVVQVVQVVVVCVVVVVVVKDKDFDQWEADPVVLDIGGAAFDQDPVVRDTHRHGYPAGMWIWDDPDPPDIQIEAEHEDQQQDDDPVNLVRLVSCCVVPVHVWYKYKYFDPDDPPDPDPDDPDDDPGDIDIDTSCVVDPDD

Secondary structure (DSSP, 8-state):
---TTHHHHHHHHHHHHHHHHHHHHHHHHHHHHHHHHHHHHHHHHHHHHHHHHHHHHHHHHHHHHHHHHHHHHHTT-EEEE--EEEETTTTEEEEPPPEEETTTTEEEPPP-SSSEEEEEEEETTEEEEEEEEE-TT-PPPHHHHHHHHHHHHTTS-SEEEEEEE----SS------TTS----EEEEEHHHHS---